Protein AF-A0A1Y5MIW1-F1 (afdb_monomer_lite)

pLDDT: mean 71.13, std 14.62, range [31.98, 89.25]

Organism: NCBI:txid199

Radius of gyration: 30.63 Å; chains: 1; bounding box: 97×38×76 Å

Structure (mmCIF, N/CA/C/O backbone):
data_AF-A0A1Y5MIW1-F1
#
_entry.id   AF-A0A1Y5MIW1-F1
#
loop_
_atom_site.group_PDB
_atom_site.id
_atom_site.type_symbol
_atom_site.label_atom_id
_atom_site.label_alt_id
_atom_site.label_comp_id
_atom_site.label_asym_id
_atom_site.label_entity_id
_atom_site.label_seq_id
_atom_site.pdbx_PDB_ins_code
_atom_site.Cartn_x
_atom_site.Cartn_y
_atom_site.Cartn_z
_atom_site.occupancy
_atom_site.B_iso_or_equiv
_atom_site.auth_seq_id
_atom_site.auth_comp_id
_atom_site.auth_asym_id
_atom_site.auth_atom_id
_atom_site.pdbx_PDB_model_num
ATOM 1 N N . MET A 1 1 ? 71.495 -26.326 -37.740 1.00 41.03 1 MET A N 1
ATOM 2 C CA . MET A 1 1 ? 70.531 -25.219 -37.939 1.00 41.03 1 MET A CA 1
ATOM 3 C C . MET A 1 1 ? 69.088 -25.735 -37.805 1.00 41.03 1 MET A C 1
ATOM 5 O O . MET A 1 1 ? 68.330 -25.656 -38.753 1.00 41.03 1 MET A O 1
ATOM 9 N N . VAL A 1 2 ? 68.708 -26.332 -36.660 1.00 39.34 2 VAL A N 1
ATOM 10 C CA . VAL A 1 2 ? 67.373 -26.976 -36.484 1.00 39.34 2 VAL A CA 1
ATOM 11 C C . VAL A 1 2 ? 66.724 -26.667 -35.116 1.00 39.34 2 VAL A C 1
ATOM 13 O O . VAL A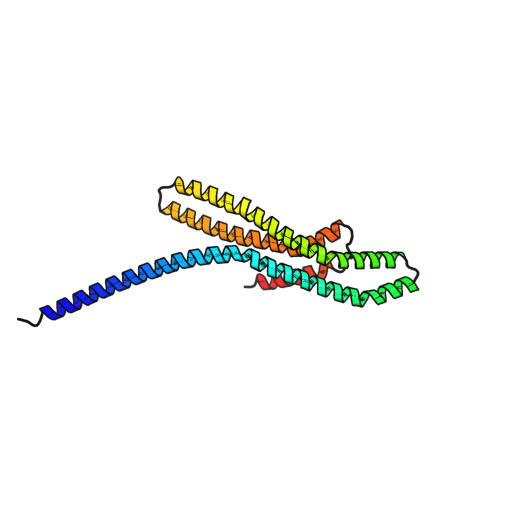 1 2 ? 65.573 -27.004 -34.881 1.00 39.34 2 VAL A O 1
ATOM 16 N N . PHE A 1 3 ? 67.390 -25.935 -34.215 1.00 31.98 3 PHE A N 1
ATOM 17 C CA . PHE A 1 3 ? 66.880 -25.709 -32.849 1.00 31.98 3 PHE A CA 1
ATOM 18 C C . PHE A 1 3 ? 66.096 -24.398 -32.624 1.00 31.98 3 PHE A C 1
ATOM 20 O O . PHE A 1 3 ? 65.600 -24.176 -31.523 1.00 31.98 3 PHE A O 1
ATOM 27 N N . CYS A 1 4 ? 65.937 -23.535 -33.638 1.00 41.56 4 CYS A N 1
ATOM 28 C CA . CYS A 1 4 ? 65.293 -22.219 -33.462 1.00 41.56 4 CYS A CA 1
ATOM 29 C C . CYS A 1 4 ? 63.802 -22.174 -33.869 1.00 41.56 4 CYS A C 1
ATOM 31 O O . CYS A 1 4 ? 63.059 -21.320 -33.392 1.00 41.56 4 CYS A O 1
ATOM 33 N N . PHE A 1 5 ? 63.326 -23.110 -34.701 1.00 38.50 5 PHE A N 1
ATOM 34 C CA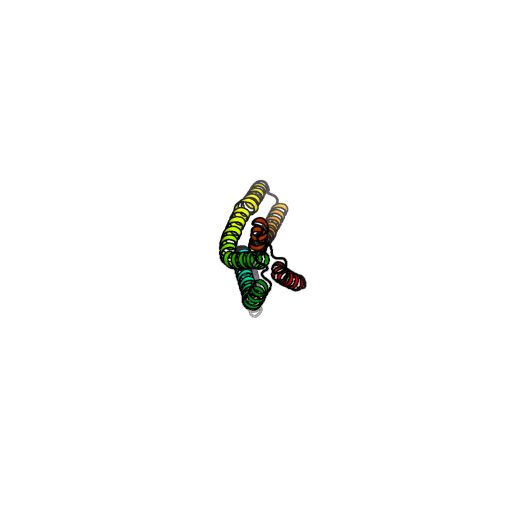 . PHE A 1 5 ? 61.959 -23.063 -35.252 1.00 38.50 5 PHE A CA 1
ATOM 35 C C . PHE A 1 5 ? 60.879 -23.564 -34.271 1.00 38.50 5 PHE A C 1
ATOM 37 O O . PHE A 1 5 ? 59.781 -23.014 -34.218 1.00 38.50 5 PHE A O 1
ATOM 44 N N . GLY A 1 6 ? 61.201 -24.550 -33.425 1.00 42.06 6 GLY A N 1
ATOM 45 C CA . GLY A 1 6 ? 60.248 -25.117 -32.456 1.00 42.06 6 GLY A CA 1
ATOM 46 C C . GLY A 1 6 ? 59.878 -24.173 -31.305 1.00 42.06 6 GLY A C 1
ATOM 47 O O . GLY A 1 6 ? 58.781 -24.258 -30.757 1.00 42.06 6 GLY A O 1
ATOM 48 N N . LYS A 1 7 ? 60.758 -23.224 -30.957 1.00 45.09 7 LYS A N 1
ATOM 49 C CA . LYS A 1 7 ? 60.500 -22.249 -29.884 1.00 45.09 7 LYS A CA 1
ATOM 50 C C . LYS A 1 7 ? 59.542 -21.139 -30.338 1.00 45.09 7 LYS A C 1
ATOM 52 O O . LYS A 1 7 ? 58.758 -20.653 -29.535 1.00 45.09 7 LYS A O 1
ATOM 57 N N . LEU A 1 8 ? 59.557 -20.795 -31.628 1.00 46.09 8 LEU A N 1
ATOM 58 C CA . LEU A 1 8 ? 58.685 -19.782 -32.235 1.00 46.09 8 LEU A CA 1
ATOM 59 C C . LEU A 1 8 ? 57.243 -20.275 -32.431 1.00 46.09 8 LEU A C 1
ATOM 61 O O . LEU A 1 8 ? 56.312 -19.511 -32.188 1.00 46.09 8 LEU A O 1
ATOM 65 N N . ALA A 1 9 ? 57.049 -21.551 -32.783 1.00 52.12 9 ALA A N 1
ATOM 66 C CA . ALA A 1 9 ? 55.716 -22.159 -32.851 1.00 52.12 9 ALA A CA 1
ATOM 67 C C . ALA A 1 9 ? 55.027 -22.154 -31.473 1.00 52.12 9 ALA A C 1
ATOM 69 O O . ALA A 1 9 ? 53.912 -21.660 -31.335 1.00 52.12 9 ALA A O 1
ATOM 70 N N . LYS A 1 10 ? 55.760 -22.555 -30.424 1.00 45.69 10 LYS A N 1
ATOM 71 C CA . LYS A 1 10 ? 55.244 -22.595 -29.048 1.00 45.69 10 LYS A CA 1
ATOM 72 C C . LYS A 1 10 ? 54.863 -21.211 -28.498 1.00 45.69 10 LYS A C 1
ATOM 74 O O . LYS A 1 10 ? 53.915 -21.097 -27.729 1.00 45.69 10 LYS A O 1
ATOM 79 N N . VAL A 1 11 ? 55.584 -20.155 -28.889 1.00 52.19 11 VAL A N 1
ATOM 80 C CA . VAL A 1 11 ? 55.268 -18.765 -28.495 1.00 52.19 11 VAL A CA 1
ATOM 81 C C . VAL A 1 11 ? 54.034 -18.238 -29.235 1.00 52.19 11 VAL A C 1
ATOM 83 O O . VAL A 1 11 ? 53.240 -17.502 -28.650 1.00 52.19 11 VAL A O 1
ATOM 86 N N . LYS A 1 12 ? 53.833 -18.640 -30.495 1.00 46.59 12 LYS A N 1
ATOM 87 C CA . LYS A 1 12 ? 52.662 -18.248 -31.287 1.00 46.59 12 LYS A CA 1
ATOM 88 C C . LYS A 1 12 ? 51.372 -18.878 -30.743 1.00 46.59 12 LYS A C 1
ATOM 90 O O . LYS A 1 12 ? 50.369 -18.178 -30.640 1.00 46.59 12 LYS A O 1
ATOM 95 N N . ASP A 1 13 ? 51.423 -20.139 -30.313 1.00 48.03 13 ASP A N 1
ATOM 96 C CA . ASP A 1 13 ? 50.276 -20.834 -29.708 1.00 48.03 13 ASP A CA 1
ATOM 97 C C . ASP A 1 13 ? 49.900 -20.268 -28.328 1.00 48.03 13 ASP A C 1
ATOM 99 O O . ASP A 1 13 ? 48.718 -20.121 -28.016 1.00 48.03 13 ASP A O 1
ATOM 103 N N . LEU A 1 14 ? 50.889 -19.842 -27.532 1.00 53.62 14 LEU A N 1
ATOM 104 C CA . LEU A 1 14 ? 50.664 -19.127 -26.267 1.00 53.62 14 LEU A CA 1
ATOM 105 C C . LEU A 1 14 ? 49.942 -17.785 -26.481 1.00 53.62 14 LEU A C 1
ATOM 107 O O . LEU A 1 14 ? 48.992 -17.476 -25.764 1.00 53.62 14 LEU A O 1
ATOM 111 N N . PHE A 1 15 ? 50.326 -17.024 -27.512 1.00 51.97 15 PHE A N 1
ATOM 112 C CA . PHE A 1 15 ? 49.670 -15.755 -27.854 1.00 51.97 15 PHE A CA 1
ATOM 113 C C . PHE A 1 15 ? 48.244 -15.936 -28.404 1.00 51.97 15 PHE A C 1
ATOM 115 O O . PHE A 1 15 ? 47.370 -15.104 -28.153 1.00 51.97 15 PHE A O 1
ATOM 122 N N . VAL A 1 16 ? 47.982 -17.020 -29.144 1.00 52.41 16 VAL A N 1
ATOM 123 C CA . VAL A 1 16 ? 46.638 -17.362 -29.647 1.00 52.41 16 VAL A CA 1
ATOM 124 C C . VAL A 1 16 ? 45.720 -17.834 -28.510 1.00 52.41 16 VAL A C 1
ATOM 126 O O . VAL A 1 16 ? 44.539 -17.471 -28.489 1.00 52.41 16 VAL A O 1
ATOM 129 N N . SER A 1 17 ? 46.262 -18.553 -27.521 1.00 41.16 17 SER A N 1
ATOM 130 C CA . SER A 1 17 ? 45.526 -18.981 -26.326 1.00 41.16 17 SER A CA 1
ATOM 131 C C . SER A 1 17 ? 45.150 -17.797 -25.425 1.00 41.16 17 SER A C 1
ATOM 133 O O . SER A 1 17 ? 43.996 -17.689 -25.010 1.00 41.16 17 SER A O 1
ATOM 135 N N . GLU A 1 18 ? 46.061 -16.841 -25.200 1.00 44.91 18 GLU A N 1
ATOM 136 C CA . GLU A 1 18 ? 45.782 -15.651 -24.374 1.00 44.91 18 GLU A CA 1
ATOM 137 C C . GLU A 1 18 ? 44.725 -14.724 -25.014 1.00 44.91 18 GLU A C 1
ATOM 139 O O . GLU A 1 18 ? 43.860 -14.166 -24.330 1.00 44.91 18 GLU A O 1
ATOM 144 N N . LYS A 1 19 ? 44.739 -14.582 -26.349 1.00 42.00 19 LYS A N 1
ATOM 145 C CA . LYS A 1 19 ? 43.764 -13.753 -27.081 1.00 42.00 19 LYS A CA 1
ATOM 146 C C . LYS A 1 19 ? 42.358 -14.370 -27.080 1.00 42.00 19 LYS A C 1
ATOM 148 O O . LYS A 1 19 ? 41.368 -13.640 -27.001 1.00 42.00 19 LYS A O 1
ATOM 153 N N . THR A 1 20 ? 42.271 -15.699 -27.111 1.00 45.91 20 THR A N 1
ATOM 154 C CA . THR A 1 20 ? 41.004 -16.447 -27.039 1.00 45.91 20 THR A CA 1
ATOM 155 C C . THR A 1 20 ? 40.405 -16.409 -25.628 1.00 45.91 20 THR A C 1
ATOM 157 O O . THR A 1 20 ? 39.203 -16.183 -25.482 1.00 45.91 20 THR A O 1
ATOM 160 N N . GLU A 1 21 ? 41.228 -16.502 -24.577 1.00 42.44 21 GLU A N 1
ATOM 161 C CA . GLU A 1 21 ? 40.769 -16.366 -23.185 1.00 42.44 21 GLU A CA 1
ATOM 162 C C . GLU A 1 21 ? 40.297 -14.946 -22.834 1.00 42.44 21 GLU A C 1
ATOM 164 O O . GLU A 1 21 ? 39.298 -14.795 -22.126 1.00 42.44 21 GLU A O 1
ATOM 169 N N . ARG A 1 22 ? 40.944 -13.888 -23.351 1.00 45.66 22 ARG A N 1
ATOM 170 C CA . ARG A 1 22 ? 40.455 -12.504 -23.163 1.00 45.66 22 ARG A CA 1
ATOM 171 C C . ARG A 1 22 ? 39.129 -12.247 -23.884 1.00 45.66 22 ARG A C 1
ATOM 173 O O . ARG A 1 22 ? 38.279 -11.548 -23.337 1.00 45.66 22 ARG A O 1
ATOM 180 N N . SER A 1 23 ? 38.928 -12.834 -25.066 1.00 40.31 23 SER A N 1
ATOM 181 C CA . SER A 1 23 ? 37.661 -12.745 -25.811 1.00 40.31 23 SER A CA 1
ATOM 182 C C . SER A 1 23 ? 36.525 -13.486 -25.090 1.00 40.31 23 SER A C 1
ATOM 184 O O . SER A 1 23 ? 35.445 -12.932 -24.888 1.00 40.31 23 SER A O 1
ATOM 186 N N . SER A 1 24 ? 36.797 -14.694 -24.582 1.00 39.53 24 SER A N 1
ATOM 187 C CA . SER A 1 24 ? 35.838 -15.484 -23.796 1.00 39.53 24 SER A CA 1
ATOM 188 C C . SER A 1 24 ? 35.458 -14.806 -22.468 1.00 39.53 24 SER A C 1
ATOM 190 O O . SER A 1 24 ? 34.284 -14.774 -22.095 1.00 39.53 24 SER A O 1
ATOM 192 N N . ARG A 1 25 ? 36.413 -14.153 -21.785 1.00 48.06 25 ARG A N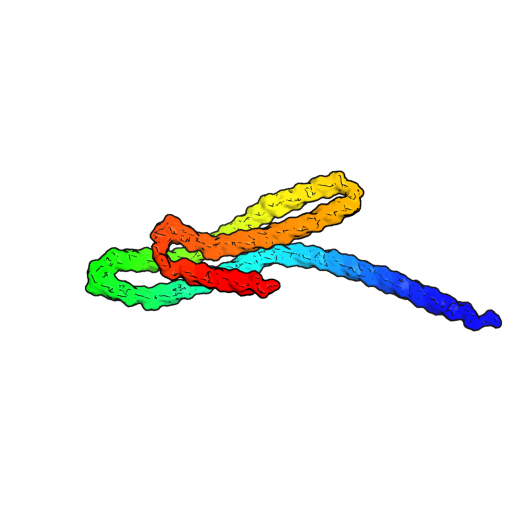 1
ATOM 193 C CA . ARG A 1 25 ? 36.150 -13.339 -20.580 1.00 48.06 25 ARG A CA 1
ATOM 194 C C . ARG A 1 25 ? 35.333 -12.075 -20.867 1.00 48.06 25 ARG A C 1
ATOM 196 O O . ARG A 1 25 ? 34.491 -11.714 -20.050 1.00 48.06 25 ARG A O 1
ATOM 203 N N . GLY A 1 26 ? 35.534 -11.434 -22.019 1.00 47.19 26 GLY A N 1
ATOM 204 C CA . GLY A 1 26 ? 34.740 -10.278 -22.457 1.00 47.19 26 GLY A CA 1
ATOM 205 C C . GLY A 1 26 ? 33.283 -10.638 -22.770 1.00 47.19 26 GLY A C 1
ATOM 206 O O . GLY A 1 26 ? 32.369 -9.926 -22.361 1.00 47.19 26 GLY A O 1
ATOM 207 N N . ILE A 1 27 ? 33.057 -11.789 -23.410 1.00 50.88 27 ILE A N 1
ATOM 208 C CA . ILE A 1 27 ? 31.716 -12.330 -23.684 1.00 50.88 27 ILE A CA 1
ATOM 209 C C . ILE A 1 27 ? 31.042 -12.802 -22.386 1.00 50.88 27 ILE A C 1
ATOM 211 O O . ILE A 1 27 ? 29.865 -12.529 -22.177 1.00 50.88 27 ILE A O 1
ATOM 215 N N . SER A 1 28 ? 31.791 -13.420 -21.468 1.00 51.22 28 SER A N 1
ATOM 216 C CA . SER A 1 28 ? 31.288 -13.812 -20.140 1.00 51.22 28 SER A CA 1
ATOM 217 C C . SER A 1 28 ? 30.896 -12.599 -19.289 1.00 51.22 28 SER A C 1
ATOM 219 O O . SER A 1 28 ? 29.889 -12.639 -18.586 1.00 51.22 28 SER A O 1
ATOM 221 N N . GLY A 1 29 ? 31.646 -11.495 -19.388 1.00 55.66 29 GLY A N 1
ATOM 222 C CA . GLY A 1 29 ? 31.303 -10.223 -18.753 1.00 55.66 29 GLY A CA 1
ATOM 223 C C . GLY A 1 29 ? 30.036 -9.605 -19.341 1.00 55.66 29 GLY A C 1
ATOM 224 O O . GLY A 1 29 ? 29.156 -9.212 -18.586 1.00 55.66 29 GLY A O 1
ATOM 225 N N . LEU A 1 30 ? 29.891 -9.582 -20.670 1.00 53.56 30 LEU A N 1
ATOM 226 C CA . LEU A 1 30 ? 28.683 -9.082 -21.340 1.00 53.56 30 LEU A CA 1
ATOM 227 C C . LEU A 1 30 ? 27.446 -9.940 -21.044 1.00 53.56 30 LEU A C 1
ATOM 229 O O . LEU A 1 30 ? 26.390 -9.389 -20.753 1.00 53.56 30 LEU A O 1
ATOM 233 N N . ILE A 1 31 ? 27.575 -11.269 -21.031 1.00 57.34 31 ILE A N 1
ATOM 234 C CA . ILE A 1 31 ? 26.499 -12.177 -20.605 1.00 57.34 31 ILE A CA 1
ATOM 235 C C . ILE A 1 31 ? 26.157 -11.932 -19.129 1.00 57.34 31 ILE A C 1
ATOM 237 O O . ILE A 1 31 ? 24.979 -11.911 -18.777 1.00 57.34 31 ILE A O 1
ATOM 241 N N . GLY A 1 32 ? 27.152 -11.671 -18.275 1.00 55.41 32 GLY A N 1
ATOM 242 C CA . GLY A 1 32 ? 26.969 -11.260 -16.880 1.00 55.41 32 GLY A CA 1
ATOM 243 C C . GLY A 1 32 ? 26.214 -9.934 -16.729 1.00 55.41 32 GLY A C 1
ATOM 244 O O . GLY A 1 32 ? 25.289 -9.843 -15.931 1.00 55.41 32 GLY A O 1
ATOM 245 N N . TYR A 1 33 ? 26.537 -8.921 -17.535 1.00 58.66 33 TYR A N 1
ATOM 246 C CA . TYR A 1 33 ? 25.829 -7.634 -17.540 1.00 58.66 33 TYR A CA 1
ATOM 247 C C . TYR A 1 33 ? 24.392 -7.758 -18.062 1.00 58.66 33 TYR A C 1
ATOM 249 O O . TYR A 1 33 ? 23.473 -7.182 -17.480 1.00 58.66 33 TYR A O 1
ATOM 257 N N . VAL A 1 34 ? 24.171 -8.540 -19.122 1.00 59.84 34 VAL A N 1
ATOM 258 C CA . VAL A 1 34 ? 22.831 -8.776 -19.681 1.00 59.84 34 VAL A CA 1
ATOM 259 C C . VAL A 1 34 ? 21.972 -9.575 -18.697 1.00 59.84 34 VAL A C 1
ATOM 261 O O . VAL A 1 34 ? 20.838 -9.187 -18.419 1.00 59.84 34 VAL A O 1
ATOM 264 N N . SER A 1 35 ? 22.519 -10.630 -18.092 1.00 58.16 35 SER A N 1
ATOM 265 C CA . SER A 1 35 ? 21.816 -11.408 -17.061 1.00 58.16 35 SER A CA 1
ATOM 266 C C . SER A 1 35 ? 21.543 -10.592 -15.792 1.00 58.16 35 SER A C 1
ATOM 268 O O . SER A 1 35 ? 20.440 -10.671 -15.252 1.00 58.16 35 SER A O 1
ATOM 270 N N . ALA A 1 36 ? 22.472 -9.730 -15.366 1.00 59.25 36 ALA A N 1
ATOM 271 C CA . ALA A 1 36 ? 22.248 -8.794 -14.265 1.00 59.25 36 ALA A CA 1
ATOM 272 C C . ALA A 1 36 ? 21.138 -7.776 -14.579 1.00 59.25 36 ALA A C 1
ATOM 274 O O . ALA A 1 36 ? 20.302 -7.507 -13.721 1.00 59.25 36 ALA A O 1
ATOM 275 N N . SER A 1 37 ? 21.073 -7.254 -15.810 1.00 59.12 37 SER A N 1
ATOM 276 C CA . SER A 1 37 ? 20.019 -6.313 -16.220 1.00 59.12 37 SER A CA 1
ATOM 277 C C . SER A 1 37 ? 18.621 -6.947 -16.220 1.00 59.12 37 SER A C 1
ATOM 279 O O . SER A 1 37 ? 17.641 -6.302 -15.844 1.00 59.12 37 SER A O 1
ATOM 281 N N . TYR A 1 38 ? 18.533 -8.232 -16.573 1.00 61.81 38 TYR A N 1
ATOM 282 C CA . TYR A 1 38 ? 17.283 -8.986 -16.566 1.00 61.81 38 TYR A CA 1
ATOM 283 C C . TYR A 1 38 ? 16.828 -9.318 -15.138 1.00 61.81 38 TYR A C 1
ATOM 285 O O . TYR A 1 38 ? 15.670 -9.096 -14.789 1.00 61.81 38 TYR A O 1
ATOM 293 N N . LEU A 1 39 ? 17.755 -9.762 -14.281 1.00 60.84 39 LEU A N 1
ATOM 294 C CA . LEU A 1 39 ? 17.478 -9.994 -12.860 1.00 60.84 39 LEU A CA 1
ATOM 295 C C . LEU A 1 39 ? 17.059 -8.713 -12.139 1.00 60.84 39 LEU A C 1
ATOM 297 O O . LEU A 1 39 ? 16.145 -8.742 -11.323 1.00 60.84 39 LEU A O 1
ATOM 301 N N . TYR A 1 40 ? 17.678 -7.585 -12.472 1.00 66.00 40 TYR A N 1
ATOM 302 C CA . TYR A 1 40 ? 17.321 -6.286 -11.920 1.00 66.00 40 TYR A CA 1
ATOM 303 C C . TYR A 1 40 ? 15.861 -5.902 -12.221 1.00 66.00 40 TYR A C 1
ATOM 305 O O . TYR A 1 40 ? 15.134 -5.520 -11.303 1.00 66.00 40 TYR A O 1
ATOM 313 N N . LYS A 1 41 ? 15.396 -6.067 -13.469 1.00 66.12 41 LYS A N 1
ATOM 314 C CA . LYS A 1 41 ? 13.993 -5.790 -13.830 1.00 66.12 41 LYS A CA 1
ATOM 315 C C . LYS A 1 41 ? 13.022 -6.693 -13.069 1.00 66.12 41 LYS A C 1
ATOM 317 O O . LYS A 1 41 ? 12.029 -6.213 -12.534 1.00 66.12 41 LYS A O 1
ATOM 322 N N . ILE A 1 42 ? 13.358 -7.978 -12.962 1.00 66.31 42 ILE A N 1
ATOM 323 C CA . ILE A 1 42 ? 12.569 -8.960 -12.214 1.00 66.31 42 ILE A CA 1
ATOM 324 C C . ILE A 1 42 ? 12.455 -8.562 -10.740 1.00 66.31 42 ILE A C 1
ATOM 326 O O . ILE A 1 42 ? 11.359 -8.532 -10.189 1.00 66.31 42 ILE A O 1
ATOM 330 N N . VAL A 1 43 ? 13.572 -8.225 -10.093 1.00 67.75 43 VAL A N 1
ATOM 331 C CA . VAL A 1 43 ? 13.579 -7.854 -8.671 1.00 67.75 43 VAL A CA 1
ATOM 332 C C . VAL A 1 43 ? 12.754 -6.589 -8.419 1.00 67.75 43 VAL A C 1
ATOM 334 O O . VAL A 1 43 ? 12.018 -6.539 -7.433 1.00 67.75 43 VAL A O 1
ATOM 337 N N . LEU A 1 44 ? 12.821 -5.592 -9.308 1.00 65.38 44 LEU A N 1
ATOM 338 C CA . LEU A 1 44 ? 12.003 -4.384 -9.184 1.00 65.38 44 LEU A CA 1
ATOM 339 C C . LEU A 1 44 ? 10.504 -4.664 -9.309 1.00 65.38 44 LEU A C 1
ATOM 341 O O . LEU A 1 44 ? 9.727 -4.084 -8.554 1.00 65.38 44 LEU A O 1
ATOM 345 N N . ASP A 1 45 ? 10.096 -5.549 -10.218 1.00 71.25 45 ASP A N 1
ATOM 346 C CA . ASP A 1 45 ? 8.682 -5.889 -10.407 1.00 71.25 45 ASP A CA 1
ATOM 347 C C . ASP A 1 45 ? 8.093 -6.644 -9.200 1.00 71.25 45 ASP A C 1
ATOM 349 O O . ASP A 1 45 ? 6.919 -6.470 -8.873 1.00 71.25 45 ASP A O 1
ATOM 353 N N . TYR A 1 46 ? 8.899 -7.438 -8.485 1.00 75.94 46 TYR A N 1
ATOM 354 C CA . TYR A 1 46 ? 8.451 -8.166 -7.287 1.00 75.94 46 TYR A CA 1
ATOM 355 C C . TYR A 1 46 ? 8.534 -7.357 -5.979 1.00 75.94 46 TYR A C 1
ATOM 357 O O . TYR A 1 46 ? 7.994 -7.785 -4.949 1.00 75.94 46 TYR A O 1
ATOM 365 N N . MET A 1 47 ? 9.169 -6.180 -5.990 1.00 74.19 47 MET A N 1
ATOM 366 C CA . MET A 1 47 ? 9.294 -5.321 -4.805 1.00 74.19 47 MET A CA 1
ATOM 367 C C . MET A 1 47 ? 7.923 -4.929 -4.213 1.00 74.19 47 MET A C 1
ATOM 369 O O . MET A 1 47 ? 7.717 -5.139 -3.014 1.00 74.19 47 MET A O 1
ATOM 373 N N . PRO A 1 48 ? 6.938 -4.444 -4.995 1.00 76.94 48 PRO A N 1
ATOM 374 C CA . PRO A 1 48 ? 5.662 -3.974 -4.449 1.00 76.94 48 PRO A CA 1
ATOM 375 C C . PRO A 1 48 ? 4.808 -5.118 -3.897 1.00 76.94 48 PRO A C 1
ATOM 377 O O . PRO A 1 48 ? 4.101 -4.946 -2.906 1.00 76.94 48 PRO A O 1
ATOM 380 N N . PHE A 1 49 ? 4.928 -6.313 -4.483 1.00 77.56 49 PHE A N 1
ATOM 381 C CA . PHE A 1 49 ? 4.267 -7.517 -3.984 1.00 77.56 49 PHE A CA 1
ATOM 382 C C . PHE A 1 49 ? 4.801 -7.927 -2.606 1.00 77.56 49 PHE A C 1
ATOM 384 O O . PHE A 1 49 ? 4.026 -8.186 -1.684 1.00 77.56 49 PHE A O 1
ATOM 391 N N . THR A 1 50 ? 6.126 -7.904 -2.437 1.00 81.69 50 THR A N 1
ATOM 392 C CA . THR A 1 50 ? 6.772 -8.182 -1.146 1.00 81.69 50 THR A CA 1
ATOM 393 C C . THR A 1 50 ? 6.319 -7.180 -0.083 1.00 81.69 50 THR A C 1
ATOM 395 O O . THR A 1 50 ? 5.935 -7.571 1.020 1.00 81.69 50 THR A O 1
ATOM 398 N N . VAL A 1 51 ? 6.282 -5.890 -0.429 1.00 84.50 51 VAL A N 1
ATOM 399 C CA . VAL A 1 51 ? 5.800 -4.827 0.466 1.00 84.50 51 VAL A CA 1
ATOM 400 C C . VAL A 1 51 ? 4.327 -5.024 0.832 1.00 84.50 51 VAL A C 1
ATOM 402 O O . VAL A 1 51 ? 3.966 -4.829 1.990 1.00 84.50 51 VAL A O 1
ATOM 405 N N . GLY A 1 52 ? 3.486 -5.481 -0.098 1.00 82.75 52 GLY A N 1
ATOM 406 C CA . GLY A 1 52 ? 2.082 -5.794 0.178 1.00 82.75 52 GLY A CA 1
ATOM 407 C C . GLY A 1 52 ? 1.886 -6.926 1.183 1.00 82.75 52 GLY A C 1
ATOM 408 O O . GLY A 1 52 ? 1.066 -6.793 2.093 1.00 82.75 52 GLY A O 1
ATOM 409 N N . ILE A 1 53 ? 2.673 -8.001 1.082 1.00 86.00 53 ILE A N 1
ATOM 410 C CA . ILE A 1 53 ? 2.637 -9.108 2.051 1.00 86.00 53 ILE A CA 1
ATOM 411 C C . ILE A 1 53 ? 3.041 -8.613 3.443 1.00 86.00 53 ILE A C 1
ATOM 413 O O . ILE A 1 53 ? 2.340 -8.875 4.422 1.00 86.00 53 ILE A O 1
ATOM 417 N N . VAL A 1 54 ? 4.148 -7.869 3.536 1.00 87.31 54 VAL A N 1
ATOM 418 C CA . VAL A 1 54 ? 4.649 -7.346 4.816 1.00 87.31 54 VAL A CA 1
ATOM 419 C C . VAL A 1 54 ? 3.653 -6.357 5.432 1.00 87.31 54 VAL A C 1
ATOM 421 O O . VAL A 1 54 ? 3.343 -6.459 6.619 1.00 87.31 54 VAL A O 1
ATOM 424 N N . ALA A 1 55 ? 3.096 -5.441 4.636 1.00 82.62 55 ALA A N 1
ATOM 425 C CA . ALA A 1 55 ? 2.093 -4.482 5.093 1.00 82.62 55 ALA A CA 1
ATOM 426 C C . ALA A 1 55 ? 0.811 -5.177 5.579 1.00 82.62 55 ALA A C 1
ATOM 428 O O . ALA A 1 55 ? 0.280 -4.823 6.632 1.00 82.62 55 ALA A O 1
ATOM 429 N N . GLY A 1 56 ? 0.336 -6.194 4.853 1.00 82.56 56 GLY A N 1
ATOM 430 C CA . GLY A 1 56 ? -0.825 -6.991 5.248 1.00 82.56 56 GLY A CA 1
ATOM 431 C C . GLY A 1 56 ? -0.600 -7.744 6.562 1.00 82.56 56 GLY A C 1
ATOM 432 O O . GLY A 1 56 ? -1.453 -7.705 7.451 1.00 82.56 56 GLY A O 1
ATOM 433 N N . ALA A 1 57 ? 0.573 -8.363 6.731 1.00 84.38 57 ALA A N 1
ATOM 434 C CA . ALA A 1 57 ? 0.944 -9.040 7.973 1.00 84.38 57 ALA A CA 1
ATOM 435 C C . ALA A 1 57 ? 0.994 -8.066 9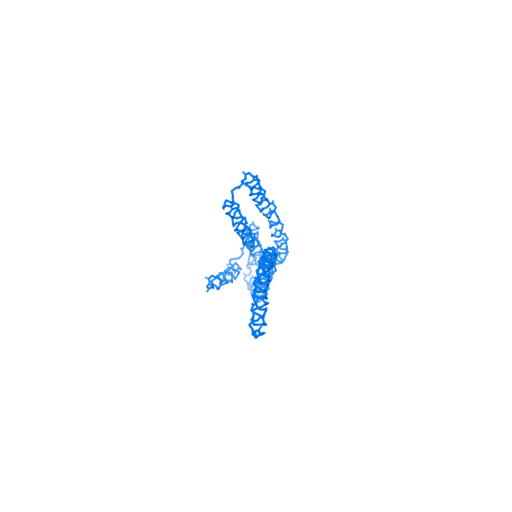.163 1.00 84.38 57 ALA A C 1
ATOM 437 O O . ALA A 1 57 ? 0.445 -8.357 10.227 1.00 84.38 57 ALA A O 1
ATOM 438 N N . LEU A 1 58 ? 1.587 -6.882 8.981 1.00 84.56 58 LEU A N 1
ATOM 439 C CA . LEU A 1 58 ? 1.631 -5.841 10.013 1.00 84.56 58 LEU A CA 1
ATOM 440 C C . LEU A 1 58 ? 0.237 -5.319 10.379 1.00 84.56 58 LEU A C 1
ATOM 442 O O . LEU A 1 58 ? -0.059 -5.163 11.565 1.00 84.56 58 LEU A O 1
ATOM 446 N N . ALA A 1 59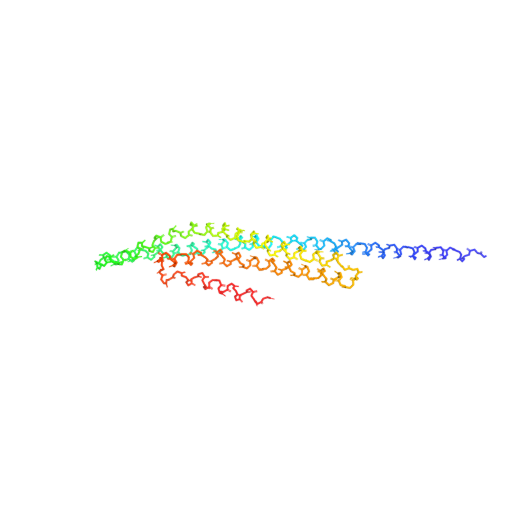 ? -0.635 -5.093 9.393 1.00 83.69 59 ALA A N 1
ATOM 447 C CA . ALA A 1 59 ? -2.018 -4.682 9.632 1.00 83.69 59 ALA A CA 1
ATOM 448 C C . ALA A 1 59 ? -2.779 -5.728 10.465 1.00 83.69 59 ALA A C 1
ATOM 450 O O . ALA A 1 59 ? -3.488 -5.378 11.411 1.00 83.69 59 ALA A O 1
ATOM 451 N N . PHE A 1 60 ? -2.581 -7.014 10.163 1.00 82.81 60 PHE A N 1
ATOM 452 C CA . PHE A 1 60 ? -3.195 -8.111 10.905 1.00 82.81 60 PHE A CA 1
ATOM 453 C C . PHE A 1 60 ? -2.673 -8.214 12.345 1.00 82.81 60 PHE A C 1
ATOM 455 O O . PHE A 1 60 ? -3.465 -8.312 13.281 1.00 82.81 60 PHE A O 1
ATOM 462 N N . ILE A 1 61 ? -1.355 -8.126 12.552 1.00 85.50 61 ILE A N 1
ATOM 463 C CA . ILE A 1 61 ? -0.760 -8.125 13.899 1.00 85.50 61 ILE A CA 1
ATOM 464 C C . ILE A 1 61 ? -1.287 -6.939 14.716 1.00 85.50 61 ILE A C 1
ATOM 466 O O . ILE A 1 61 ? -1.676 -7.109 15.873 1.00 85.50 61 ILE A O 1
ATOM 470 N N . SER A 1 62 ? -1.356 -5.749 14.112 1.00 83.25 62 SER A N 1
ATOM 471 C CA . SER A 1 62 ? -1.902 -4.555 14.764 1.00 83.25 62 SER A CA 1
ATOM 472 C C . SER A 1 62 ? -3.348 -4.773 15.213 1.00 83.25 62 SER A C 1
ATOM 474 O O . SER A 1 62 ? -3.700 -4.410 16.334 1.00 83.25 62 SER A O 1
ATOM 476 N N . TYR A 1 63 ? -4.168 -5.414 14.378 1.00 84.94 63 TYR A N 1
ATOM 477 C CA . TYR A 1 63 ? -5.541 -5.768 14.731 1.00 84.94 63 TYR A CA 1
ATOM 478 C C . TYR A 1 63 ? -5.609 -6.733 15.927 1.00 84.94 63 TYR A C 1
ATOM 480 O O . TYR A 1 63 ? -6.363 -6.489 16.869 1.00 84.94 63 TYR A O 1
ATOM 488 N N . VAL A 1 64 ? -4.799 -7.797 15.936 1.00 85.00 64 VAL A N 1
ATOM 489 C CA . VAL A 1 64 ? -4.786 -8.788 17.029 1.00 85.00 64 VAL A CA 1
ATOM 490 C C . VAL A 1 64 ? -4.420 -8.139 18.368 1.00 85.00 64 VAL A C 1
ATOM 492 O O . VAL A 1 64 ? -5.049 -8.421 19.389 1.00 85.00 64 VAL A O 1
ATOM 495 N N . ILE A 1 65 ? -3.442 -7.227 18.374 1.00 85.75 65 ILE A N 1
ATOM 496 C CA . ILE A 1 65 ? -3.033 -6.493 19.581 1.00 85.75 65 ILE A CA 1
ATOM 497 C C . ILE A 1 65 ? -4.178 -5.620 20.114 1.00 85.75 65 ILE A C 1
ATOM 499 O O . ILE A 1 65 ? -4.418 -5.577 21.323 1.00 85.75 65 ILE A O 1
ATOM 503 N N . GLU A 1 66 ? -4.882 -4.907 19.237 1.00 81.50 66 GLU A N 1
ATOM 504 C CA . GLU A 1 66 ? -6.023 -4.073 19.627 1.00 81.50 66 GLU A CA 1
ATOM 505 C C . GLU A 1 66 ? -7.190 -4.908 20.160 1.00 81.50 66 GLU A C 1
ATOM 507 O O . GLU A 1 66 ? -7.786 -4.548 21.177 1.00 81.50 66 GLU A O 1
ATOM 512 N N . LEU A 1 67 ? -7.476 -6.045 19.520 1.00 84.62 67 LEU A N 1
ATOM 513 C CA . LEU A 1 67 ? -8.515 -6.975 19.951 1.00 84.62 67 LEU A CA 1
ATOM 514 C C . LEU A 1 67 ? -8.224 -7.522 21.354 1.00 84.62 67 LEU A C 1
ATOM 516 O O . LEU A 1 67 ? -9.113 -7.529 22.205 1.00 84.62 67 LEU A O 1
ATOM 520 N N . ALA A 1 68 ? -6.977 -7.918 21.624 1.00 83.81 68 ALA A N 1
ATOM 521 C CA . ALA A 1 68 ? -6.565 -8.419 22.934 1.00 83.81 68 ALA A CA 1
ATOM 522 C C . ALA A 1 68 ? -6.744 -7.366 24.042 1.00 83.81 68 ALA A C 1
ATOM 524 O O . ALA A 1 68 ? -7.287 -7.665 25.108 1.00 83.81 68 ALA A O 1
ATOM 525 N N . LYS A 1 69 ? -6.346 -6.112 23.782 1.00 82.19 69 LYS A N 1
ATOM 526 C CA . LYS A 1 69 ? -6.540 -4.998 24.727 1.00 82.19 69 LYS A CA 1
ATOM 527 C C . LYS A 1 69 ? -8.021 -4.735 24.989 1.00 82.19 69 LYS A C 1
ATOM 529 O O . LYS A 1 69 ? -8.418 -4.571 26.142 1.00 82.19 69 LYS A O 1
ATOM 534 N N . PHE A 1 70 ? -8.835 -4.716 23.935 1.00 82.94 70 PHE A N 1
ATOM 535 C CA . PHE A 1 70 ? -10.267 -4.474 24.063 1.00 82.94 70 PHE A CA 1
ATOM 536 C C . PHE A 1 70 ? -10.965 -5.582 24.847 1.00 82.94 70 PHE A C 1
ATOM 538 O O . PHE A 1 70 ? -11.724 -5.278 25.761 1.00 82.94 70 PHE A O 1
ATOM 545 N N . TYR A 1 71 ? -10.659 -6.848 24.554 1.00 84.19 71 TYR A N 1
ATOM 546 C CA . TYR A 1 71 ? -11.221 -7.999 25.261 1.00 84.19 71 TYR A CA 1
ATOM 547 C C . TYR A 1 71 ? -10.935 -7.954 26.770 1.00 84.19 71 TYR A C 1
ATOM 549 O O . TYR A 1 71 ? -11.813 -8.259 27.572 1.00 84.19 71 TYR A O 1
ATOM 557 N N . TYR A 1 72 ? -9.738 -7.511 27.166 1.00 84.94 72 TYR A N 1
ATOM 558 C CA . TYR A 1 72 ? -9.350 -7.428 28.575 1.00 84.94 72 TYR A CA 1
ATOM 559 C C . TYR A 1 72 ? -10.035 -6.280 29.338 1.00 84.94 72 TYR A C 1
ATOM 561 O O . TYR A 1 72 ? -10.417 -6.440 30.494 1.00 84.94 72 TYR A O 1
ATOM 569 N N . ILE A 1 73 ? -10.203 -5.113 28.708 1.00 80.81 73 ILE A N 1
ATOM 570 C CA . ILE A 1 73 ? -10.751 -3.901 29.353 1.00 80.81 73 ILE A CA 1
ATOM 571 C C . ILE A 1 73 ? -12.292 -3.902 29.351 1.00 80.81 73 ILE A C 1
ATOM 573 O O . ILE A 1 73 ? -12.933 -3.412 30.285 1.00 80.81 73 ILE A O 1
ATOM 577 N N . SER A 1 74 ? -12.876 -4.501 28.316 1.00 81.88 74 SER A N 1
ATOM 578 C CA . SER A 1 74 ? -14.306 -4.690 28.060 1.00 81.88 74 SER A CA 1
ATOM 579 C C . SER A 1 74 ? -15.180 -5.029 29.284 1.00 81.88 74 SER A C 1
ATOM 581 O O . SER A 1 74 ? -16.117 -4.270 29.577 1.00 81.88 74 SER A O 1
ATOM 583 N N . PRO A 1 75 ? -14.895 -6.103 30.051 1.00 81.56 75 PRO A N 1
ATOM 584 C CA . PRO A 1 75 ? -15.761 -6.514 31.155 1.00 81.56 75 PRO A CA 1
ATOM 585 C C . PRO A 1 75 ? -15.776 -5.496 32.304 1.00 81.56 75 PRO A C 1
ATOM 587 O O . PRO A 1 75 ? -16.825 -5.257 32.901 1.00 81.56 75 PRO A O 1
ATOM 590 N N . PHE A 1 76 ? -14.647 -4.836 32.581 1.00 81.56 76 PHE A N 1
ATOM 591 C CA . PHE A 1 76 ? -14.541 -3.845 33.656 1.00 81.56 76 PHE A CA 1
ATOM 592 C C . PHE A 1 76 ? -15.306 -2.559 33.338 1.00 81.56 76 PHE A C 1
ATOM 594 O O . PHE A 1 76 ? -16.005 -2.019 34.197 1.00 81.56 76 PHE A O 1
ATOM 601 N N . VAL A 1 77 ? -15.210 -2.077 32.096 1.00 79.19 77 VAL A N 1
ATOM 602 C CA . VAL A 1 77 ? -15.916 -0.863 31.659 1.00 79.19 77 VAL A CA 1
ATOM 603 C C . VAL A 1 77 ? -17.425 -1.091 31.645 1.00 79.19 77 VAL A C 1
ATOM 605 O O . VAL A 1 77 ? -18.175 -0.240 32.127 1.00 79.19 77 VAL A O 1
ATOM 608 N N . THR A 1 78 ? -17.863 -2.255 31.162 1.00 79.88 78 THR A N 1
ATOM 609 C CA . THR A 1 78 ? -19.284 -2.619 31.109 1.00 79.88 78 THR A CA 1
ATOM 610 C C . THR A 1 78 ? -19.874 -2.741 32.514 1.00 79.88 78 THR A C 1
ATOM 612 O O . THR A 1 78 ? -20.900 -2.127 32.804 1.00 79.88 78 THR A O 1
ATOM 615 N N . ALA A 1 79 ? -19.197 -3.449 33.426 1.00 80.50 79 ALA A N 1
ATOM 616 C CA . ALA A 1 79 ? -19.649 -3.593 34.810 1.00 80.50 79 ALA A CA 1
ATOM 617 C C . ALA A 1 79 ? -19.739 -2.241 35.543 1.00 80.50 79 ALA A C 1
ATOM 619 O O . ALA A 1 79 ? -20.722 -1.972 36.233 1.00 80.50 79 ALA A O 1
ATOM 620 N N . PHE A 1 80 ? -18.755 -1.353 35.360 1.00 79.31 80 PHE A N 1
ATOM 621 C CA . PHE A 1 80 ? -18.774 -0.007 35.940 1.00 79.31 80 PHE A CA 1
ATOM 622 C C . PHE A 1 80 ? -19.897 0.877 35.371 1.00 79.31 80 PHE A C 1
ATOM 624 O O . PHE A 1 80 ? -20.523 1.646 36.100 1.00 79.31 80 PHE A O 1
ATOM 631 N N . ALA A 1 81 ? -20.165 0.796 34.066 1.00 77.62 81 ALA A N 1
ATOM 632 C CA . ALA A 1 81 ? -21.207 1.599 33.430 1.00 77.62 81 ALA A CA 1
ATOM 633 C C . ALA A 1 81 ? -22.616 1.188 33.888 1.00 77.62 81 ALA A C 1
ATOM 635 O O . ALA A 1 81 ? -23.462 2.056 34.113 1.00 77.62 81 ALA A O 1
ATOM 636 N N . VAL A 1 82 ? -22.836 -0.118 34.083 1.00 80.50 82 VAL A N 1
ATOM 637 C CA . VAL A 1 82 ? -24.093 -0.674 34.600 1.00 80.50 82 VAL A CA 1
ATOM 638 C C . VAL A 1 82 ? -24.309 -0.283 36.064 1.00 80.50 82 VAL A C 1
ATOM 640 O O . VAL A 1 82 ? -25.394 0.178 36.407 1.00 80.50 82 VAL A O 1
ATOM 643 N N . THR A 1 83 ? -23.285 -0.387 36.920 1.00 80.50 83 THR A N 1
ATOM 644 C CA . THR A 1 83 ? -23.414 -0.041 38.351 1.00 80.50 83 THR A CA 1
ATOM 645 C C . THR A 1 83 ? -23.617 1.454 38.597 1.00 80.50 83 THR A C 1
ATOM 647 O O . THR A 1 83 ? -24.309 1.828 39.538 1.00 80.50 83 THR A O 1
ATOM 650 N N . MET A 1 84 ? -23.071 2.315 37.735 1.00 78.75 84 MET A N 1
ATOM 651 C CA . MET A 1 84 ? -23.235 3.773 37.814 1.00 78.75 84 MET A CA 1
ATOM 652 C C . MET A 1 84 ? -24.489 4.301 37.097 1.00 78.75 84 MET A C 1
ATOM 654 O O . MET A 1 84 ? -24.689 5.515 37.050 1.00 78.75 84 MET A O 1
ATOM 658 N N . GLY A 1 85 ? -25.303 3.434 36.478 1.00 74.44 85 GLY A N 1
ATOM 659 C CA . GLY A 1 85 ? -26.496 3.836 35.719 1.00 74.44 85 GLY A CA 1
ATOM 660 C C . GLY A 1 85 ? -26.207 4.751 34.518 1.00 74.44 85 GLY A C 1
ATOM 661 O O . GLY A 1 85 ? -27.107 5.419 34.014 1.00 74.44 85 GLY A O 1
ATOM 662 N N . LYS A 1 86 ? -24.953 4.815 34.048 1.00 74.19 86 LYS A N 1
ATOM 663 C CA . LYS A 1 86 ? -24.527 5.694 32.947 1.00 74.19 86 LYS A CA 1
ATOM 664 C C . LYS A 1 86 ? -24.696 4.985 31.606 1.00 74.19 86 LYS A C 1
ATOM 666 O O . LYS A 1 86 ? -23.724 4.513 31.017 1.00 74.19 86 LYS A O 1
ATOM 671 N N . THR A 1 87 ? -25.926 4.962 31.101 1.00 72.06 87 THR A N 1
ATOM 672 C CA . THR A 1 87 ? -26.297 4.349 29.811 1.00 72.06 87 THR A CA 1
ATOM 673 C C . THR A 1 87 ? -25.509 4.895 28.619 1.00 72.06 87 THR A C 1
ATOM 675 O O . THR A 1 87 ? -25.118 4.112 27.759 1.00 72.06 87 THR A O 1
ATOM 678 N N . ASN A 1 88 ? -25.162 6.187 28.599 1.00 72.81 88 ASN A N 1
ATOM 679 C CA . ASN A 1 88 ? -24.331 6.774 27.532 1.00 72.81 88 ASN A CA 1
ATOM 680 C C . ASN A 1 88 ? -22.974 6.062 27.379 1.00 72.81 88 ASN A C 1
ATOM 682 O O . ASN A 1 88 ? -22.518 5.818 26.270 1.00 72.81 88 ASN A O 1
ATOM 686 N N . LYS A 1 89 ? -22.370 5.628 28.492 1.00 72.00 89 LYS A N 1
ATOM 687 C CA . LYS A 1 89 ? -21.069 4.947 28.480 1.00 72.00 89 LYS A CA 1
ATOM 688 C C . LYS A 1 89 ? -21.159 3.504 27.965 1.00 72.00 89 LYS A C 1
ATOM 690 O O . LYS A 1 89 ? -20.174 2.961 27.475 1.00 72.00 89 LYS A O 1
ATOM 695 N N . ILE A 1 90 ? -22.340 2.892 28.067 1.00 75.44 90 ILE A N 1
ATOM 696 C CA . ILE A 1 90 ? -22.634 1.577 27.479 1.00 75.44 90 ILE A CA 1
ATOM 697 C C . ILE A 1 90 ? -22.726 1.708 25.957 1.00 75.44 90 ILE A C 1
ATOM 699 O O . ILE A 1 90 ? -22.188 0.865 25.245 1.00 75.44 90 ILE A O 1
ATOM 703 N N . VAL A 1 91 ? -23.356 2.780 25.462 1.00 76.00 91 VAL A N 1
ATOM 704 C CA . VAL A 1 91 ? -23.443 3.072 24.024 1.00 76.00 91 VAL A CA 1
ATOM 705 C C . VAL A 1 91 ? -22.050 3.304 23.436 1.00 76.00 91 VAL A C 1
ATOM 707 O O . VAL A 1 91 ? -21.710 2.655 22.451 1.00 76.00 91 VAL A O 1
ATOM 710 N N . ASP A 1 92 ? -21.211 4.124 24.076 1.00 74.56 92 ASP A N 1
ATOM 711 C CA . ASP A 1 92 ? -19.831 4.369 23.624 1.00 74.56 92 ASP A CA 1
ATOM 712 C C . ASP A 1 92 ? -19.009 3.072 23.549 1.00 74.56 92 ASP A C 1
ATOM 714 O O . ASP A 1 92 ? -18.294 2.819 22.578 1.00 74.56 92 ASP A O 1
ATOM 718 N N . PHE A 1 93 ? -19.163 2.197 24.546 1.00 76.06 93 PHE A N 1
ATOM 719 C CA . PHE A 1 93 ? -18.512 0.891 24.552 1.00 76.06 93 PHE A CA 1
ATOM 720 C C . PHE A 1 93 ? -19.013 -0.025 23.420 1.00 76.06 93 PHE A C 1
ATOM 722 O O . PHE A 1 93 ? -18.212 -0.698 22.768 1.00 76.06 93 PHE A O 1
ATOM 729 N N . LEU A 1 94 ? -20.322 -0.030 23.149 1.00 79.19 94 LEU A N 1
ATOM 730 C CA . LEU A 1 94 ? -20.930 -0.823 22.078 1.00 79.19 94 LEU A CA 1
ATOM 731 C C . LEU A 1 94 ? -20.447 -0.364 20.692 1.00 79.19 94 LEU A C 1
ATOM 733 O O . LEU A 1 94 ? -20.126 -1.188 19.836 1.00 79.19 94 LEU A O 1
ATOM 73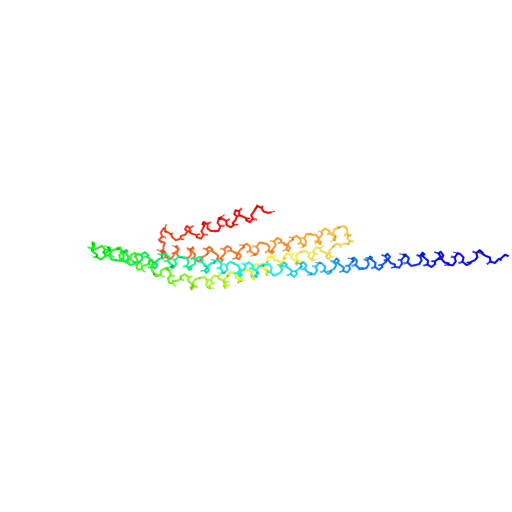7 N N . VAL A 1 95 ? -20.345 0.951 20.489 1.00 77.38 95 VAL A N 1
ATOM 738 C CA . VAL A 1 95 ? -19.802 1.566 19.270 1.00 77.38 95 VAL A CA 1
ATOM 739 C C . VAL A 1 95 ? -18.314 1.223 19.107 1.00 77.38 95 VAL A C 1
ATOM 741 O O . VAL A 1 95 ? -17.874 0.878 18.007 1.00 77.38 95 VAL A O 1
ATOM 744 N N . GLY A 1 96 ? -17.548 1.222 20.202 1.00 77.38 96 GLY A N 1
ATOM 745 C CA . GLY A 1 96 ? -16.156 0.765 20.222 1.00 77.38 96 GLY A CA 1
ATOM 746 C C . GLY A 1 96 ? -16.001 -0.711 19.833 1.00 77.38 96 GLY A C 1
ATOM 747 O O . GLY A 1 96 ? -15.157 -1.042 18.997 1.00 77.38 96 GLY A O 1
ATOM 748 N N . ALA A 1 97 ? -16.859 -1.591 20.363 1.00 75.62 97 ALA A N 1
ATOM 749 C CA . ALA A 1 97 ? -16.889 -3.006 19.988 1.00 75.62 97 ALA A CA 1
ATOM 750 C C . ALA A 1 97 ? -17.168 -3.175 18.489 1.00 75.62 97 ALA A C 1
ATOM 752 O O . ALA A 1 97 ? -16.450 -3.897 17.796 1.00 75.62 97 ALA A O 1
ATOM 753 N N . LEU A 1 98 ? -18.172 -2.459 17.975 1.00 80.81 98 LEU A N 1
ATOM 754 C CA . LEU A 1 98 ? -18.561 -2.494 16.568 1.00 80.81 98 LEU A CA 1
ATOM 755 C C . LEU A 1 98 ? -17.407 -2.070 15.641 1.00 80.81 98 LEU A C 1
ATOM 757 O O . LEU A 1 98 ? -17.129 -2.743 14.651 1.00 80.81 98 LEU A O 1
ATOM 761 N N . SER A 1 99 ? -16.683 -1.003 15.992 1.00 78.06 99 SER A N 1
ATOM 762 C CA . SER A 1 99 ? -15.502 -0.529 15.251 1.00 78.06 99 SER A CA 1
ATOM 763 C C . SER A 1 99 ? -14.411 -1.601 15.143 1.00 78.06 99 SER A C 1
ATOM 765 O O . SER A 1 99 ? -13.834 -1.820 14.075 1.00 78.06 99 SER A O 1
ATOM 767 N N . ILE A 1 100 ? -14.164 -2.337 16.230 1.00 82.88 100 ILE A N 1
ATOM 768 C CA . ILE A 1 100 ? -13.178 -3.424 16.261 1.00 82.88 100 ILE A CA 1
ATOM 769 C C . ILE A 1 100 ? -13.629 -4.612 15.407 1.00 82.88 100 ILE A C 1
ATOM 771 O O . ILE A 1 100 ? -12.796 -5.214 14.731 1.00 82.88 100 ILE A O 1
ATOM 775 N N . PHE A 1 101 ? -14.927 -4.917 15.363 1.00 82.38 101 PHE A N 1
ATOM 776 C CA . PHE A 1 101 ? -15.463 -5.957 14.481 1.00 82.38 101 PHE A CA 1
ATOM 777 C C . PHE A 1 101 ? -15.336 -5.615 12.989 1.00 82.38 101 PHE A C 1
ATOM 779 O O . PHE A 1 101 ? -15.126 -6.515 12.180 1.00 82.38 101 PHE A O 1
ATOM 786 N N . PHE A 1 102 ? -15.407 -4.335 12.609 1.00 82.44 102 PHE A N 1
ATOM 787 C CA . PHE A 1 102 ? -15.269 -3.919 11.207 1.00 82.44 102 PHE A CA 1
ATOM 788 C C . PHE A 1 102 ? -13.818 -3.838 10.708 1.00 82.44 102 PHE A C 1
ATOM 790 O O . PHE A 1 102 ? -13.588 -3.910 9.498 1.00 82.44 102 PHE A O 1
ATOM 797 N N . LYS A 1 103 ? -12.824 -3.727 11.600 1.00 82.75 103 LYS A N 1
ATOM 798 C CA . LYS A 1 103 ? -11.401 -3.599 11.223 1.00 82.75 103 LYS A CA 1
ATOM 799 C C . LYS A 1 103 ? -10.882 -4.704 10.288 1.00 82.75 103 LYS A C 1
ATOM 801 O O . LYS A 1 103 ? -10.261 -4.348 9.288 1.00 82.75 103 LYS A O 1
ATOM 806 N N . PRO A 1 104 ? -11.130 -6.007 10.522 1.00 84.38 104 PRO A N 1
ATOM 807 C CA . PRO A 1 104 ? -10.657 -7.069 9.628 1.00 84.38 104 PRO A CA 1
ATOM 808 C C . PRO A 1 104 ? -11.235 -6.961 8.219 1.00 84.38 104 PRO A C 1
ATOM 810 O O . PRO A 1 104 ? -10.513 -7.122 7.239 1.00 84.38 104 PRO A O 1
ATOM 813 N N . ILE A 1 105 ? -12.528 -6.638 8.122 1.00 87.06 105 ILE A N 1
ATOM 814 C CA . ILE A 1 105 ? -13.235 -6.473 6.847 1.00 87.06 105 ILE A CA 1
ATOM 815 C C . ILE A 1 105 ? -12.606 -5.317 6.061 1.00 87.06 105 ILE A C 1
ATOM 817 O O . ILE A 1 105 ? -12.306 -5.456 4.877 1.00 87.06 105 ILE A O 1
ATOM 821 N N . LEU A 1 106 ? -12.329 -4.200 6.741 1.00 85.00 106 LEU A N 1
ATOM 822 C CA . LEU A 1 106 ? -11.652 -3.046 6.152 1.00 85.00 106 LEU A CA 1
ATOM 823 C C . LEU A 1 106 ? -10.236 -3.389 5.674 1.00 85.00 106 LEU A C 1
ATOM 825 O O . LEU A 1 106 ? -9.888 -3.032 4.554 1.00 85.00 106 LEU A O 1
ATOM 829 N N . ILE A 1 107 ? -9.430 -4.098 6.474 1.00 86.00 107 ILE A N 1
ATOM 830 C CA . ILE A 1 107 ? -8.060 -4.486 6.090 1.00 86.00 107 ILE A CA 1
ATOM 831 C C . ILE A 1 107 ? -8.068 -5.286 4.783 1.00 86.00 107 ILE A C 1
ATOM 833 O O . ILE A 1 107 ? -7.301 -4.971 3.876 1.00 86.00 107 ILE A O 1
ATOM 837 N N . VAL A 1 108 ? -8.957 -6.276 4.651 1.00 88.31 108 VAL A N 1
ATOM 838 C CA . VAL A 1 108 ? -9.052 -7.089 3.428 1.00 88.31 108 VAL A CA 1
ATOM 839 C C . VAL A 1 108 ? -9.406 -6.220 2.220 1.00 88.31 108 VAL A C 1
ATOM 841 O O . VAL A 1 108 ? -8.726 -6.295 1.198 1.00 88.31 108 VAL A O 1
ATOM 844 N N . ILE A 1 109 ? -10.411 -5.348 2.344 1.00 89.25 109 ILE A N 1
ATOM 845 C CA . ILE A 1 109 ? -10.808 -4.426 1.267 1.00 89.25 109 ILE A CA 1
ATOM 846 C C . ILE A 1 109 ? -9.638 -3.518 0.866 1.00 89.25 109 ILE A C 1
ATOM 848 O O . ILE A 1 109 ? -9.388 -3.322 -0.322 1.00 89.25 109 ILE A O 1
ATOM 852 N N . PHE A 1 110 ? -8.884 -3.000 1.836 1.00 86.94 110 PHE A N 1
ATOM 853 C CA . PHE A 1 110 ? -7.765 -2.099 1.572 1.00 86.94 110 PHE A CA 1
ATOM 854 C C . PHE A 1 110 ? -6.536 -2.776 0.970 1.00 86.94 110 PHE A C 1
ATOM 856 O O . PHE A 1 110 ? -5.811 -2.124 0.222 1.00 86.94 110 PHE A O 1
ATOM 863 N N . ILE A 1 111 ? -6.321 -4.069 1.217 1.00 86.50 111 ILE A N 1
ATOM 864 C CA . ILE A 1 111 ? -5.293 -4.844 0.509 1.00 86.50 111 ILE A CA 1
ATOM 865 C C . ILE A 1 111 ? -5.642 -4.943 -0.981 1.00 86.50 111 ILE A C 1
ATOM 867 O O . ILE A 1 111 ? -4.805 -4.621 -1.826 1.00 86.50 111 ILE A O 1
ATOM 871 N N . TYR A 1 112 ? -6.887 -5.303 -1.314 1.00 87.25 112 TYR A N 1
ATOM 872 C CA . TYR A 1 112 ? -7.344 -5.341 -2.709 1.00 87.25 112 TYR A CA 1
ATOM 873 C C . TYR A 1 112 ? -7.297 -3.960 -3.366 1.00 87.25 112 TYR A C 1
ATOM 875 O O . TYR A 1 112 ? -6.815 -3.821 -4.489 1.00 87.25 112 TYR A O 1
ATOM 883 N N . PHE A 1 113 ? -7.745 -2.926 -2.655 1.00 86.75 113 PHE A N 1
ATOM 884 C CA . PHE A 1 113 ? -7.710 -1.557 -3.155 1.00 86.75 113 PHE A CA 1
ATOM 885 C C . PHE A 1 113 ? -6.274 -1.051 -3.367 1.00 86.75 113 PHE A C 1
ATOM 887 O O . PHE A 1 113 ? -5.992 -0.415 -4.378 1.00 86.75 113 PHE A O 1
ATOM 894 N N . GLY A 1 114 ? -5.340 -1.372 -2.466 1.00 85.31 114 GLY A N 1
ATOM 895 C CA . GLY A 1 114 ? -3.926 -1.020 -2.609 1.00 85.31 114 GLY A CA 1
ATOM 896 C C . GLY A 1 114 ? -3.274 -1.668 -3.833 1.00 85.31 114 GLY A C 1
ATOM 897 O O . GLY A 1 114 ? -2.573 -0.991 -4.581 1.00 85.31 114 GLY A O 1
ATOM 898 N N . LEU A 1 115 ? -3.560 -2.951 -4.082 1.00 85.38 115 LEU A N 1
ATOM 899 C CA . LEU A 1 115 ? -3.116 -3.657 -5.290 1.00 85.38 115 LEU A CA 1
ATOM 900 C C . LEU A 1 115 ? -3.710 -3.044 -6.565 1.00 85.38 115 LEU A C 1
ATOM 902 O O . LEU A 1 115 ? -2.998 -2.874 -7.553 1.00 85.38 115 LEU A O 1
ATOM 906 N N . PHE A 1 116 ? -4.988 -2.665 -6.532 1.00 85.56 116 PHE A N 1
ATOM 907 C CA . PHE A 1 116 ? -5.650 -1.994 -7.649 1.00 85.56 116 PHE A CA 1
ATOM 908 C C . PHE A 1 116 ? -5.010 -0.635 -7.974 1.00 85.56 116 PHE A C 1
ATOM 910 O O . PHE A 1 116 ? -4.689 -0.362 -9.129 1.00 85.56 116 PHE A O 1
ATOM 917 N N . VAL A 1 117 ? -4.760 0.198 -6.958 1.00 86.81 117 VAL A N 1
ATOM 918 C CA . VAL A 1 117 ? -4.105 1.505 -7.135 1.00 86.81 117 VAL A CA 1
ATOM 919 C C . VAL A 1 117 ? -2.672 1.350 -7.644 1.00 86.81 117 VAL A C 1
ATOM 921 O O . VAL A 1 117 ? -2.242 2.127 -8.494 1.00 86.81 117 VAL A O 1
ATOM 924 N N . TYR A 1 118 ? -1.941 0.332 -7.182 1.00 86.12 118 TYR A N 1
ATOM 925 C CA . TYR A 1 118 ? -0.624 0.011 -7.730 1.00 86.12 118 TYR A CA 1
ATOM 926 C C . TYR A 1 118 ? -0.691 -0.372 -9.217 1.00 86.12 118 TYR A C 1
ATOM 928 O O . TYR A 1 118 ? 0.133 0.108 -9.993 1.00 86.12 118 TYR A O 1
ATOM 936 N N . GLY A 1 119 ? -1.687 -1.168 -9.625 1.00 82.31 119 GLY A N 1
ATOM 937 C CA . GLY A 1 119 ? -1.927 -1.488 -11.037 1.00 82.31 119 GLY A CA 1
ATOM 938 C C . GLY A 1 119 ? -2.122 -0.230 -11.884 1.00 82.31 119 GLY A C 1
ATOM 939 O O . GLY A 1 119 ? -1.394 -0.019 -12.848 1.00 82.31 119 GLY A O 1
ATOM 940 N N . ILE A 1 120 ? -3.000 0.678 -11.443 1.00 85.75 120 ILE A N 1
ATOM 941 C CA . ILE A 1 120 ? -3.206 1.977 -12.106 1.00 85.75 120 ILE A CA 1
ATOM 942 C C . ILE A 1 120 ? -1.908 2.787 -12.171 1.00 85.75 120 ILE A C 1
ATOM 944 O O . ILE A 1 120 ? -1.618 3.406 -13.191 1.00 85.75 120 ILE A O 1
ATOM 948 N N . PHE A 1 121 ? -1.118 2.808 -11.097 1.00 84.44 121 PHE A N 1
ATOM 949 C CA . PHE A 1 121 ? 0.139 3.546 -11.089 1.00 84.44 121 PHE A CA 1
ATOM 950 C C . PHE A 1 121 ? 1.137 2.984 -12.107 1.00 84.44 121 PHE A C 1
ATOM 952 O O . PHE A 1 121 ? 1.738 3.758 -12.849 1.00 84.44 121 PHE A O 1
ATOM 959 N N . LYS A 1 122 ? 1.294 1.657 -12.182 1.00 82.56 122 LYS A N 1
ATOM 960 C CA . LYS A 1 122 ? 2.164 1.018 -13.177 1.00 82.56 122 LYS A CA 1
ATOM 961 C C . LYS A 1 122 ? 1.703 1.348 -14.602 1.00 82.56 122 LYS A C 1
ATOM 963 O O . LYS A 1 122 ? 2.522 1.761 -15.420 1.00 82.56 122 LYS A O 1
ATOM 968 N N . ASP A 1 123 ? 0.401 1.253 -14.854 1.00 80.50 123 ASP A N 1
ATOM 969 C CA . ASP A 1 123 ? -0.176 1.440 -16.187 1.00 80.50 123 ASP A CA 1
ATOM 970 C C . ASP A 1 123 ? -0.188 2.906 -16.644 1.00 80.50 123 ASP A C 1
ATOM 972 O O . ASP A 1 123 ? -0.003 3.180 -17.823 1.00 80.50 123 ASP A O 1
ATOM 976 N N . ILE A 1 124 ? -0.398 3.871 -15.745 1.00 82.81 124 ILE A N 1
ATOM 977 C CA . ILE A 1 124 ? -0.455 5.293 -16.122 1.00 82.81 124 ILE A CA 1
ATOM 978 C C . ILE A 1 124 ? 0.922 5.943 -16.062 1.00 82.81 124 ILE A C 1
ATOM 980 O O . ILE A 1 124 ? 1.271 6.710 -16.951 1.00 82.81 124 ILE A O 1
ATOM 984 N N . PHE A 1 125 ? 1.699 5.696 -15.008 1.00 79.62 125 PHE A N 1
ATOM 985 C CA . PHE A 1 125 ? 2.954 6.415 -14.797 1.00 79.62 125 PHE A CA 1
ATOM 986 C C . PHE A 1 125 ? 4.124 5.740 -15.512 1.00 79.62 125 PHE A C 1
ATOM 988 O O . PHE A 1 125 ? 4.892 6.409 -16.198 1.00 79.62 125 PHE A O 1
ATOM 995 N N . LEU A 1 126 ? 4.260 4.422 -15.360 1.00 80.31 126 LEU A N 1
ATOM 996 C CA . LEU A 1 126 ? 5.430 3.683 -15.835 1.00 80.31 126 LEU A CA 1
ATOM 997 C C . LEU A 1 126 ? 5.338 3.412 -17.342 1.00 80.31 126 LEU A C 1
ATOM 999 O O . LEU A 1 126 ? 6.262 3.763 -18.069 1.00 80.31 126 LEU A O 1
ATOM 1003 N N . LEU A 1 127 ? 4.190 2.923 -17.824 1.00 83.06 127 LEU A N 1
ATOM 1004 C CA . LEU A 1 127 ? 3.948 2.705 -19.258 1.00 83.06 127 LEU A CA 1
ATOM 1005 C C . LEU A 1 127 ? 4.085 4.005 -20.068 1.00 83.06 127 LEU A C 1
ATOM 1007 O O . LEU A 1 127 ? 4.764 4.045 -21.088 1.00 83.06 127 LEU A O 1
ATOM 1011 N N . TYR A 1 128 ? 3.466 5.093 -19.602 1.00 82.31 128 TYR A N 1
ATOM 1012 C CA . TYR A 1 128 ? 3.514 6.373 -20.309 1.00 82.31 128 TYR A CA 1
ATOM 1013 C C . TYR A 1 128 ? 4.932 6.949 -20.354 1.00 82.31 128 TYR A C 1
ATOM 1015 O O . TYR A 1 128 ? 5.358 7.482 -21.377 1.00 82.31 128 TYR A O 1
ATOM 1023 N N . ALA A 1 129 ? 5.680 6.819 -19.258 1.00 81.69 129 ALA A N 1
ATOM 1024 C CA . ALA A 1 129 ? 7.069 7.240 -19.212 1.00 81.69 129 ALA A CA 1
ATOM 1025 C C . ALA A 1 129 ? 7.968 6.412 -20.142 1.00 81.69 129 ALA A C 1
ATOM 1027 O O . ALA A 1 129 ? 8.861 6.973 -20.777 1.00 81.69 129 ALA A O 1
ATOM 1028 N N . GLU A 1 130 ? 7.732 5.102 -20.253 1.00 81.94 130 GLU A N 1
ATOM 1029 C CA . GLU A 1 130 ? 8.440 4.248 -21.208 1.00 81.94 130 GLU A CA 1
ATOM 1030 C C . GLU A 1 130 ? 8.173 4.676 -22.652 1.00 81.94 130 GLU A C 1
ATOM 1032 O O . GLU A 1 130 ? 9.127 4.876 -23.400 1.00 81.94 130 GLU A O 1
ATOM 1037 N N . GLU A 1 131 ? 6.912 4.904 -23.024 1.00 81.19 131 GLU A N 1
ATOM 1038 C CA . GLU A 1 131 ? 6.542 5.345 -24.374 1.00 81.19 131 GLU A CA 1
ATOM 1039 C C . GLU A 1 131 ? 7.163 6.703 -24.735 1.00 81.19 131 GLU A C 1
ATOM 1041 O O . GLU A 1 131 ? 7.722 6.875 -25.821 1.00 81.19 131 GLU A O 1
ATOM 1046 N N . GLN A 1 132 ? 7.155 7.665 -23.804 1.00 81.38 132 GLN A N 1
ATOM 1047 C CA . GLN A 1 132 ? 7.819 8.955 -24.010 1.00 81.38 132 GLN A CA 1
ATOM 1048 C C . GLN A 1 132 ? 9.327 8.803 -24.242 1.00 81.38 132 GLN A C 1
ATOM 1050 O O . GLN A 1 132 ? 9.890 9.458 -25.124 1.00 81.38 132 GLN A O 1
ATOM 1055 N N . MET A 1 133 ? 9.984 7.929 -23.476 1.00 79.88 133 MET A N 1
ATOM 1056 C CA . MET A 1 133 ? 11.418 7.682 -23.611 1.00 79.88 133 MET A CA 1
ATOM 1057 C C . MET A 1 133 ? 11.748 6.949 -24.919 1.00 79.88 133 MET A C 1
ATOM 1059 O O . MET A 1 133 ? 12.766 7.238 -25.549 1.00 79.88 133 MET A O 1
ATOM 1063 N N . ASN A 1 134 ? 10.876 6.034 -25.350 1.00 80.62 134 ASN A N 1
ATOM 1064 C CA . ASN A 1 134 ? 11.046 5.253 -26.570 1.00 80.62 134 ASN A CA 1
ATOM 1065 C C . ASN A 1 134 ? 10.894 6.131 -27.824 1.00 80.62 134 ASN A C 1
ATOM 1067 O O . ASN A 1 134 ? 11.724 6.069 -28.729 1.00 80.62 134 ASN A O 1
ATOM 1071 N N . MET A 1 135 ? 9.930 7.060 -27.831 1.00 78.50 135 MET A N 1
ATOM 1072 C CA . MET A 1 135 ? 9.811 8.051 -28.909 1.00 78.50 135 MET A CA 1
ATOM 1073 C C . MET A 1 135 ? 11.035 8.976 -29.003 1.00 78.50 135 MET A C 1
ATOM 1075 O O . MET A 1 135 ? 11.443 9.363 -30.098 1.00 78.50 135 MET A O 1
ATOM 1079 N N . MET A 1 136 ? 11.663 9.325 -27.875 1.00 78.12 136 MET A N 1
ATOM 1080 C CA . MET A 1 136 ? 12.914 10.096 -27.886 1.00 78.12 136 MET A CA 1
ATOM 1081 C C . MET A 1 136 ? 14.101 9.286 -28.420 1.00 78.12 136 MET A C 1
ATOM 1083 O O . MET A 1 136 ? 15.004 9.864 -29.024 1.00 78.12 136 MET A O 1
ATOM 1087 N N . TYR A 1 137 ? 14.104 7.968 -28.214 1.00 72.50 137 TYR A N 1
ATOM 1088 C CA . TYR A 1 137 ? 15.151 7.078 -28.707 1.00 72.50 137 TYR A CA 1
ATOM 1089 C C . TYR A 1 137 ? 15.145 6.966 -30.237 1.00 72.50 137 TYR A C 1
ATOM 1091 O O . TYR A 1 137 ? 16.194 7.118 -30.861 1.00 72.50 137 TYR A O 1
ATOM 1099 N N . GLU A 1 138 ? 13.974 6.788 -30.856 1.00 71.25 138 GLU A N 1
ATOM 1100 C CA . GLU A 1 138 ? 13.851 6.657 -32.318 1.00 71.25 138 GLU A CA 1
ATOM 1101 C C . GLU A 1 138 ? 14.321 7.904 -33.086 1.00 71.25 138 GLU A C 1
ATOM 1103 O O . GLU A 1 138 ? 14.763 7.816 -34.233 1.00 71.25 138 GLU A O 1
ATOM 1108 N N . LEU A 1 139 ? 14.279 9.073 -32.445 1.00 71.50 139 LEU A N 1
ATOM 1109 C CA . LEU A 1 139 ? 14.672 10.350 -33.039 1.00 71.50 139 LEU A CA 1
ATOM 1110 C C . LEU A 1 139 ? 16.177 10.652 -32.927 1.00 71.50 139 LEU A C 1
ATOM 1112 O O . LEU A 1 139 ? 16.633 11.663 -33.470 1.00 71.50 139 LEU A O 1
ATOM 1116 N N . GLN A 1 140 ? 16.969 9.823 -32.235 1.00 65.94 140 GLN A N 1
ATOM 1117 C CA . GLN A 1 140 ? 18.377 10.121 -31.957 1.00 65.94 140 GLN A CA 1
ATOM 1118 C C . GLN A 1 140 ? 19.367 9.113 -32.548 1.00 65.94 140 GLN A C 1
ATOM 1120 O O . GLN A 1 140 ? 19.403 7.949 -32.178 1.00 65.94 140 GLN A O 1
ATOM 1125 N N . SER A 1 141 ? 20.280 9.602 -33.401 1.00 65.38 141 SER A N 1
ATOM 1126 C CA . SER A 1 141 ? 21.379 8.802 -33.980 1.00 65.38 141 SER A CA 1
ATOM 1127 C C . SER A 1 141 ? 22.715 8.920 -33.226 1.00 65.38 141 SER A C 1
ATOM 1129 O O . SER A 1 141 ? 23.723 8.336 -33.623 1.00 65.38 141 SER A O 1
ATOM 1131 N N . GLN A 1 142 ? 22.749 9.690 -32.134 1.00 77.25 142 GLN A N 1
ATOM 1132 C CA . GLN A 1 142 ? 23.957 9.971 -31.356 1.00 77.25 142 GLN A CA 1
ATOM 1133 C C . GLN A 1 142 ? 24.146 8.926 -30.242 1.00 77.25 142 GLN A C 1
ATOM 1135 O O . GLN A 1 142 ? 23.303 8.778 -29.354 1.00 77.25 142 GLN A O 1
ATOM 1140 N N . PHE A 1 143 ? 25.299 8.247 -30.244 1.00 67.38 143 PHE A N 1
ATOM 1141 C CA . PHE A 1 143 ? 25.640 7.190 -29.280 1.00 67.38 143 PHE A CA 1
ATOM 1142 C C . PHE A 1 143 ? 25.623 7.665 -27.816 1.00 67.38 143 PHE A C 1
ATOM 1144 O O . PHE A 1 143 ? 25.088 6.984 -26.944 1.00 67.38 143 PHE A O 1
ATOM 1151 N N . PHE A 1 144 ? 26.164 8.855 -27.533 1.00 71.94 144 PHE A N 1
ATOM 1152 C CA . PHE A 1 144 ? 26.238 9.381 -26.163 1.00 71.94 144 PHE A CA 1
ATOM 1153 C C . PHE A 1 144 ? 24.852 9.658 -25.568 1.00 71.94 144 PHE A C 1
ATOM 1155 O O . PHE A 1 144 ? 24.572 9.349 -24.411 1.00 71.94 144 PHE A O 1
ATOM 1162 N N . LEU A 1 145 ? 23.960 10.198 -26.393 1.00 73.19 145 LEU A N 1
ATOM 1163 C CA . LEU A 1 145 ? 22.596 10.500 -25.996 1.00 73.19 145 LEU A CA 1
ATOM 1164 C C . LEU A 1 145 ? 21.756 9.229 -25.797 1.00 73.19 145 LEU A C 1
ATOM 1166 O O . LEU A 1 145 ? 21.011 9.139 -24.826 1.00 73.19 145 LEU A O 1
ATOM 1170 N N . THR A 1 146 ? 21.965 8.208 -26.634 1.00 76.25 146 THR A N 1
ATOM 1171 C CA . THR A 1 146 ? 21.367 6.872 -26.466 1.00 76.25 146 THR A CA 1
ATOM 1172 C C . THR A 1 146 ? 21.696 6.251 -25.104 1.00 76.25 146 THR A C 1
ATOM 1174 O O . THR A 1 146 ? 20.822 5.678 -24.448 1.00 76.25 146 THR A O 1
ATOM 1177 N N . ILE A 1 147 ? 22.952 6.377 -24.659 1.00 74.69 147 ILE A N 1
ATOM 1178 C CA . ILE A 1 147 ? 23.384 5.877 -23.348 1.00 74.69 147 ILE A CA 1
ATOM 1179 C C . ILE A 1 147 ? 22.711 6.660 -22.218 1.00 74.69 147 ILE A C 1
ATOM 1181 O O . ILE A 1 147 ? 22.219 6.048 -21.270 1.00 74.69 147 ILE A O 1
ATOM 1185 N N . MET A 1 148 ? 22.645 7.993 -22.309 1.00 76.56 148 MET A N 1
ATOM 1186 C CA . MET A 1 148 ? 21.948 8.793 -21.296 1.00 76.56 148 MET A CA 1
ATOM 1187 C C . MET A 1 148 ? 20.461 8.429 -21.207 1.00 76.56 148 MET A C 1
ATOM 1189 O O . MET A 1 148 ? 19.957 8.239 -20.103 1.00 76.56 148 MET A O 1
ATOM 1193 N N . LEU A 1 149 ? 19.783 8.254 -22.345 1.00 79.38 149 LEU A N 1
ATOM 1194 C CA . LEU A 1 149 ? 18.386 7.806 -22.420 1.00 79.38 149 LEU A CA 1
ATOM 1195 C C . LEU A 1 149 ? 18.166 6.472 -21.684 1.00 79.38 149 LEU A C 1
ATOM 1197 O O . LEU A 1 149 ? 17.238 6.362 -20.885 1.00 79.38 149 LEU A O 1
ATOM 1201 N N . HIS A 1 150 ? 19.061 5.495 -21.865 1.00 77.62 150 HIS A N 1
ATOM 1202 C CA . HIS A 1 150 ? 18.993 4.213 -21.152 1.00 77.62 150 HIS A CA 1
ATOM 1203 C C . HIS A 1 150 ? 19.176 4.357 -19.636 1.00 77.62 150 HIS A C 1
ATOM 1205 O O . HIS A 1 150 ? 18.478 3.698 -18.864 1.00 77.62 150 HIS A O 1
ATOM 1211 N N . ILE A 1 151 ? 20.092 5.226 -19.195 1.00 79.12 151 ILE A N 1
ATOM 1212 C CA . ILE A 1 151 ? 20.312 5.493 -17.767 1.00 79.12 151 ILE A CA 1
ATOM 1213 C C . ILE A 1 151 ? 19.064 6.132 -17.146 1.00 79.12 151 ILE A C 1
ATOM 1215 O O . ILE A 1 151 ? 18.625 5.708 -16.078 1.00 79.12 151 ILE A O 1
ATOM 1219 N N . PHE A 1 152 ? 18.456 7.110 -17.822 1.00 80.69 152 PHE A N 1
ATOM 1220 C CA . PHE A 1 152 ? 17.223 7.745 -17.354 1.00 80.69 152 PHE A CA 1
ATOM 1221 C C . PHE A 1 152 ? 16.045 6.768 -17.304 1.00 80.69 152 PHE A C 1
ATOM 1223 O O . PHE A 1 152 ? 15.314 6.759 -16.316 1.00 80.69 152 PHE A O 1
ATOM 1230 N N . MET A 1 153 ? 15.895 5.899 -18.308 1.00 80.38 153 MET A N 1
ATOM 1231 C CA . MET A 1 153 ? 14.851 4.871 -18.315 1.00 80.38 153 MET A CA 1
ATOM 1232 C C . MET A 1 153 ? 15.005 3.902 -17.136 1.00 80.38 153 MET A C 1
ATOM 1234 O O . MET A 1 153 ? 14.024 3.578 -16.464 1.00 80.38 153 MET A O 1
ATOM 1238 N N . ALA A 1 154 ? 16.237 3.475 -16.840 1.00 76.50 154 ALA A N 1
ATOM 1239 C CA . ALA A 1 154 ? 16.522 2.622 -15.691 1.00 76.50 154 ALA A CA 1
ATOM 1240 C C . ALA A 1 154 ? 16.204 3.325 -14.362 1.00 76.50 154 ALA A C 1
ATOM 1242 O O . ALA A 1 154 ? 15.573 2.721 -13.496 1.00 76.50 154 ALA A O 1
ATOM 1243 N N . LEU A 1 155 ? 16.585 4.599 -14.216 1.00 80.25 155 LEU A N 1
ATOM 1244 C CA . LEU A 1 155 ? 16.305 5.398 -13.020 1.00 80.25 155 LEU A CA 1
ATOM 1245 C C . LEU A 1 155 ? 14.795 5.568 -12.789 1.00 80.25 155 LEU A C 1
ATOM 1247 O O . LEU A 1 155 ? 14.322 5.462 -11.657 1.00 80.25 155 LEU A O 1
ATOM 1251 N N . LEU A 1 156 ? 14.036 5.787 -13.863 1.00 84.38 156 LEU A N 1
ATOM 1252 C CA . LEU A 1 156 ? 12.587 5.946 -13.802 1.00 84.38 156 LEU A CA 1
ATOM 1253 C C . LEU A 1 156 ? 11.904 4.665 -13.319 1.00 84.38 156 LEU A C 1
ATOM 1255 O O . LEU A 1 156 ? 11.024 4.738 -12.466 1.00 84.38 156 LEU A O 1
ATOM 1259 N N . HIS A 1 157 ? 12.368 3.496 -13.766 1.00 80.69 157 HIS A N 1
ATOM 1260 C CA . HIS A 1 157 ? 11.879 2.215 -13.252 1.00 80.69 157 HIS A CA 1
ATOM 1261 C C . HIS A 1 157 ? 12.126 2.063 -11.743 1.00 80.69 157 HIS A C 1
ATOM 1263 O O . HIS A 1 157 ? 11.213 1.646 -11.032 1.00 80.69 157 HIS A O 1
ATOM 1269 N N . ILE A 1 158 ? 13.309 2.445 -11.231 1.00 81.38 158 ILE A N 1
ATOM 1270 C CA . ILE A 1 158 ? 13.610 2.422 -9.778 1.00 81.38 158 ILE A CA 1
ATOM 1271 C C . ILE A 1 158 ? 12.627 3.291 -9.019 1.00 81.38 158 ILE A C 1
ATOM 1273 O O . ILE A 1 158 ? 11.988 2.835 -8.072 1.00 81.38 158 ILE A O 1
ATOM 1277 N N . ILE A 1 159 ? 12.510 4.549 -9.433 1.00 83.31 159 ILE A N 1
ATOM 1278 C CA . ILE A 1 159 ? 11.671 5.527 -8.748 1.00 83.31 159 ILE A CA 1
ATOM 1279 C C . ILE A 1 159 ? 10.202 5.107 -8.830 1.00 83.31 159 ILE A C 1
ATOM 1281 O O . ILE A 1 159 ? 9.485 5.210 -7.838 1.00 83.31 159 ILE A O 1
ATOM 1285 N N . GLY A 1 160 ? 9.767 4.570 -9.971 1.00 80.88 160 GLY A N 1
ATOM 1286 C CA . GLY A 1 160 ? 8.430 4.019 -10.159 1.00 80.88 160 GLY A CA 1
ATOM 1287 C C . GLY A 1 160 ? 8.152 2.839 -9.226 1.00 80.88 160 GLY A C 1
ATOM 1288 O O . GLY A 1 160 ? 7.132 2.829 -8.542 1.00 80.88 160 GLY A O 1
ATOM 1289 N N . ALA A 1 161 ? 9.070 1.878 -9.114 1.00 80.88 161 ALA A N 1
ATOM 1290 C CA . ALA A 1 161 ? 8.897 0.735 -8.218 1.00 80.88 161 ALA A CA 1
ATOM 1291 C C . ALA A 1 161 ? 8.845 1.159 -6.741 1.00 80.88 161 ALA A C 1
ATOM 1293 O O . ALA A 1 161 ? 7.946 0.734 -6.013 1.00 80.88 161 ALA A O 1
ATOM 1294 N N . ILE A 1 162 ? 9.748 2.048 -6.311 1.00 83.44 162 ILE A N 1
ATOM 1295 C CA . ILE A 1 162 ? 9.778 2.575 -4.937 1.00 83.44 162 ILE A CA 1
ATOM 1296 C C . ILE A 1 162 ? 8.523 3.405 -4.644 1.00 83.44 162 ILE A C 1
ATOM 1298 O O . ILE A 1 162 ? 7.898 3.233 -3.598 1.00 83.44 162 ILE A O 1
ATOM 1302 N N . GLY A 1 163 ? 8.122 4.282 -5.567 1.00 81.50 163 GLY A N 1
ATOM 1303 C CA . GLY A 1 163 ? 6.921 5.107 -5.435 1.00 81.50 163 GLY A CA 1
ATOM 1304 C C . GLY A 1 163 ? 5.652 4.260 -5.345 1.00 81.50 163 GLY A C 1
ATOM 1305 O O . GLY A 1 163 ? 4.839 4.458 -4.440 1.00 81.50 163 GLY A O 1
ATOM 1306 N N . GLY A 1 164 ? 5.523 3.260 -6.220 1.00 80.94 164 GLY A N 1
ATOM 1307 C CA . GLY A 1 164 ? 4.434 2.284 -6.205 1.00 80.94 164 GLY A CA 1
ATOM 1308 C C . GLY A 1 164 ? 4.369 1.497 -4.896 1.00 80.94 164 GLY A C 1
ATOM 1309 O O . GLY A 1 164 ? 3.304 1.392 -4.286 1.00 80.94 164 GLY A O 1
ATOM 1310 N N . ALA A 1 165 ? 5.515 1.008 -4.418 1.00 83.38 165 ALA A N 1
ATOM 1311 C CA . ALA A 1 165 ? 5.618 0.298 -3.147 1.00 83.38 165 ALA A CA 1
ATOM 1312 C C . ALA A 1 165 ? 5.244 1.186 -1.946 1.00 83.38 165 ALA A C 1
ATOM 1314 O O . ALA A 1 165 ? 4.494 0.754 -1.068 1.00 83.38 165 ALA A O 1
ATOM 1315 N N . TYR A 1 166 ? 5.704 2.441 -1.920 1.00 85.25 166 TYR A N 1
ATOM 1316 C CA . TYR A 1 166 ? 5.373 3.395 -0.861 1.00 85.25 166 TYR A CA 1
ATOM 1317 C C . TYR A 1 166 ? 3.873 3.717 -0.814 1.00 85.25 166 TYR A C 1
ATOM 1319 O O . TYR A 1 166 ? 3.275 3.733 0.264 1.00 85.25 166 TYR A O 1
ATOM 1327 N N . MET A 1 167 ? 3.233 3.935 -1.967 1.00 85.00 167 MET A N 1
ATOM 1328 C CA . MET A 1 167 ? 1.785 4.167 -2.016 1.00 85.00 167 MET A CA 1
ATOM 1329 C C . MET A 1 167 ? 1.001 2.957 -1.515 1.00 85.00 167 MET A C 1
ATOM 1331 O O . MET A 1 167 ? 0.091 3.114 -0.698 1.00 85.00 167 MET A O 1
ATOM 1335 N N . LEU A 1 168 ? 1.386 1.755 -1.947 1.00 86.69 168 LEU A N 1
ATOM 1336 C CA . LEU A 1 168 ? 0.752 0.511 -1.522 1.00 86.69 168 LEU A CA 1
ATOM 1337 C C . LEU A 1 168 ? 0.868 0.321 -0.001 1.00 86.69 168 LEU A C 1
ATOM 1339 O O . LEU A 1 168 ? -0.130 0.048 0.668 1.00 86.69 168 LEU A O 1
ATOM 1343 N N . TRP A 1 169 ? 2.049 0.579 0.567 1.00 84.94 169 TRP A N 1
ATOM 1344 C CA . TRP A 1 169 ? 2.272 0.586 2.015 1.00 84.94 169 TRP A CA 1
ATOM 1345 C C . TRP A 1 169 ? 1.354 1.572 2.750 1.00 84.94 169 TRP A C 1
ATOM 1347 O O . TRP A 1 169 ? 0.679 1.206 3.718 1.00 84.94 169 TRP A O 1
ATOM 1357 N N . LYS A 1 170 ? 1.290 2.828 2.286 1.00 84.25 170 LYS A N 1
ATOM 1358 C CA . LYS A 1 170 ? 0.483 3.870 2.937 1.00 84.25 170 LYS A CA 1
ATOM 1359 C C . LYS A 1 170 ? -1.009 3.549 2.900 1.00 84.25 170 LYS A C 1
ATOM 1361 O O . LYS A 1 170 ? -1.687 3.784 3.902 1.00 84.25 170 LYS A O 1
ATOM 1366 N N . ILE A 1 171 ? -1.512 3.010 1.790 1.00 86.62 171 ILE A N 1
ATOM 1367 C CA . ILE A 1 171 ? -2.925 2.638 1.644 1.00 86.62 171 ILE A CA 1
ATOM 1368 C C . ILE A 1 171 ? -3.274 1.502 2.608 1.00 86.62 171 ILE A C 1
ATOM 1370 O O . ILE A 1 171 ? -4.215 1.643 3.385 1.00 86.62 171 ILE A O 1
ATOM 1374 N N . ILE A 1 172 ? -2.496 0.416 2.621 1.00 85.50 172 ILE A N 1
ATOM 1375 C CA . ILE A 1 172 ? -2.818 -0.770 3.429 1.00 85.50 172 ILE A CA 1
ATOM 1376 C C . ILE A 1 172 ? -2.812 -0.452 4.931 1.00 85.50 172 ILE A C 1
ATOM 1378 O O . ILE A 1 172 ? -3.720 -0.871 5.649 1.00 85.50 172 ILE A O 1
ATOM 1382 N N . LEU A 1 173 ? -1.827 0.310 5.418 1.00 82.75 173 LEU A N 1
ATOM 1383 C CA . LEU A 1 173 ? -1.684 0.561 6.856 1.00 82.75 173 LEU A CA 1
ATOM 1384 C C . LEU A 1 173 ? -2.549 1.712 7.380 1.00 82.75 173 LEU A C 1
ATOM 1386 O O . LEU A 1 173 ? -3.086 1.618 8.484 1.00 82.75 173 LEU A O 1
ATOM 1390 N N . HIS A 1 174 ? -2.686 2.812 6.634 1.00 80.31 174 HIS A N 1
ATOM 1391 C CA . HIS A 1 174 ? -3.348 4.010 7.165 1.00 80.31 174 HIS A CA 1
ATOM 1392 C C . HIS A 1 174 ? -4.816 4.138 6.762 1.00 80.31 174 HIS A C 1
ATOM 1394 O O . HIS A 1 174 ? -5.609 4.670 7.546 1.00 80.31 174 HIS A O 1
ATOM 1400 N N . ALA A 1 175 ? -5.210 3.653 5.586 1.00 78.06 175 ALA A N 1
ATOM 1401 C CA . ALA A 1 175 ? -6.562 3.869 5.082 1.00 78.06 175 ALA A CA 1
ATOM 1402 C C . ALA A 1 175 ? -7.677 3.219 5.934 1.00 78.06 175 ALA A C 1
ATOM 1404 O O . ALA A 1 175 ? -8.684 3.897 6.162 1.00 78.06 175 ALA A O 1
ATOM 1405 N N . PRO A 1 176 ? -7.507 2.011 6.525 1.00 77.25 176 PRO A N 1
ATOM 1406 C CA . PRO A 1 176 ? -8.520 1.436 7.416 1.00 77.25 176 PRO A CA 1
ATOM 1407 C C . PRO A 1 176 ? -8.848 2.351 8.603 1.00 77.25 176 PRO A C 1
ATOM 1409 O O . PRO A 1 176 ? -10.010 2.556 8.950 1.00 77.25 176 PRO A O 1
ATOM 1412 N N . THR A 1 177 ? -7.823 2.963 9.204 1.00 75.06 177 THR A N 1
ATOM 1413 C CA . THR A 1 177 ? -8.004 3.874 10.345 1.00 75.06 177 THR A CA 1
ATOM 1414 C C . THR A 1 177 ? -8.646 5.200 9.948 1.00 75.06 177 THR A C 1
ATOM 1416 O O . THR A 1 177 ? -9.381 5.790 10.738 1.00 75.06 177 THR A O 1
ATOM 1419 N N . TRP A 1 178 ? -8.392 5.671 8.726 1.00 77.56 178 TRP A N 1
ATOM 1420 C CA . TRP A 1 178 ? -8.964 6.910 8.212 1.00 77.56 178 TRP A CA 1
ATOM 1421 C C . TRP A 1 178 ? -10.456 6.762 7.898 1.00 77.56 178 TRP A C 1
ATOM 1423 O O . TRP A 1 178 ? -11.242 7.623 8.286 1.00 77.56 178 TRP A O 1
ATOM 1433 N N . VAL A 1 179 ? -10.874 5.635 7.313 1.00 77.31 179 VAL A N 1
ATOM 1434 C CA . VAL A 1 179 ? -12.302 5.355 7.080 1.00 77.31 179 VAL A CA 1
ATOM 1435 C C . VAL A 1 179 ? -13.072 5.225 8.390 1.00 77.31 179 VAL A C 1
ATOM 1437 O O . VAL A 1 179 ? -14.146 5.804 8.519 1.00 77.31 179 VAL A O 1
ATOM 1440 N N . LEU A 1 180 ? -12.512 4.559 9.403 1.00 73.81 180 LEU A N 1
ATOM 1441 C CA . LEU A 1 180 ? -13.154 4.484 10.723 1.00 73.81 180 LEU A CA 1
ATOM 1442 C C . LEU A 1 180 ? -13.344 5.867 11.364 1.00 73.81 180 LEU A C 1
ATOM 1444 O O . LEU A 1 180 ? -14.364 6.105 12.009 1.00 73.81 180 LEU A O 1
ATOM 1448 N N . LYS A 1 181 ? -12.407 6.801 11.142 1.00 72.69 181 LYS A N 1
ATOM 1449 C CA . LYS A 1 181 ? -12.563 8.204 11.558 1.00 72.69 181 LYS A CA 1
ATOM 1450 C C . LYS A 1 181 ? -13.673 8.915 10.781 1.00 72.69 181 LYS A C 1
ATOM 1452 O O . LYS A 1 181 ? -14.444 9.646 11.389 1.00 72.69 181 LYS A O 1
ATOM 1457 N N . MET A 1 182 ? -13.787 8.686 9.473 1.00 74.81 182 MET A N 1
ATOM 1458 C CA . MET A 1 182 ? -14.847 9.287 8.649 1.00 74.81 182 MET A CA 1
ATOM 1459 C C . MET A 1 182 ? -16.250 8.791 8.997 1.00 74.81 182 MET A C 1
ATOM 1461 O O . MET A 1 182 ? -17.200 9.561 8.928 1.00 74.81 182 MET A O 1
ATOM 1465 N N . VAL A 1 183 ? -16.379 7.531 9.412 1.00 70.44 183 VAL A N 1
ATOM 1466 C CA . VAL A 1 183 ? -17.655 6.947 9.864 1.00 70.44 183 VAL A CA 1
ATOM 1467 C C . VAL A 1 183 ? -18.013 7.400 11.295 1.00 70.44 183 VAL A C 1
ATOM 1469 O O . VAL A 1 183 ? -19.076 7.068 11.808 1.00 70.44 183 VAL A O 1
ATOM 1472 N N . GLY A 1 184 ? -17.160 8.198 11.949 1.00 60.25 184 GLY A N 1
ATOM 1473 C CA . GLY A 1 184 ? -17.406 8.721 13.297 1.00 60.25 184 GLY A CA 1
ATOM 1474 C C . GLY A 1 184 ? -17.132 7.715 14.419 1.00 60.25 184 GLY A C 1
ATOM 1475 O O . GLY A 1 184 ? -17.489 7.967 15.564 1.00 60.25 184 GLY A O 1
ATOM 1476 N N . LEU A 1 185 ? -16.468 6.593 14.124 1.00 61.47 185 LEU A N 1
ATOM 1477 C CA . LEU A 1 185 ? -16.150 5.520 15.078 1.00 61.47 185 LEU A CA 1
ATOM 1478 C C . LEU A 1 185 ? -14.784 5.722 15.765 1.00 61.47 185 LEU A C 1
ATOM 1480 O O . LEU A 1 185 ? -14.067 4.750 16.032 1.00 61.47 185 LEU A O 1
ATOM 1484 N N . SER A 1 186 ? -14.371 6.972 16.002 1.00 52.88 186 SER A N 1
ATOM 1485 C CA . SER A 1 186 ? -13.074 7.262 16.618 1.00 52.88 186 SER A CA 1
ATOM 1486 C C . SER A 1 186 ? -13.161 7.265 18.142 1.00 52.88 186 SER A C 1
ATOM 1488 O O . SER A 1 186 ? -13.642 8.230 18.730 1.00 52.88 186 SER A O 1
ATOM 1490 N N . ASP A 1 187 ? -12.604 6.229 18.764 1.00 49.41 187 ASP A N 1
ATOM 1491 C CA . ASP A 1 187 ? -12.209 6.263 20.170 1.00 49.41 187 ASP A CA 1
ATOM 1492 C C . ASP A 1 187 ? -10.698 6.548 20.262 1.00 49.41 187 ASP A C 1
ATOM 1494 O O . ASP A 1 187 ? -9.880 5.956 19.544 1.00 49.41 187 ASP A O 1
ATOM 1498 N N . SER A 1 188 ? -10.315 7.504 21.108 1.00 46.88 188 SER A N 1
ATOM 1499 C CA . SER A 1 188 ? -9.006 8.174 21.128 1.00 46.88 188 SER A CA 1
ATOM 1500 C C . SER A 1 188 ? -7.853 7.328 21.698 1.00 46.88 188 SER A C 1
ATOM 1502 O O . SER A 1 188 ? -6.852 7.880 22.149 1.00 46.88 188 SER A O 1
ATOM 1504 N N . GLY A 1 189 ? -7.966 5.996 21.697 1.00 45.53 189 GLY A N 1
ATOM 1505 C CA . GLY A 1 189 ? -6.967 5.079 22.265 1.00 45.53 189 GLY A CA 1
ATOM 1506 C C . GLY A 1 189 ? -6.288 4.133 21.266 1.00 45.53 189 GLY A C 1
ATOM 1507 O O . GLY A 1 189 ? -5.210 3.618 21.557 1.00 45.53 189 GLY A O 1
ATOM 1508 N N . ALA A 1 190 ? -6.877 3.897 20.087 1.00 48.50 190 ALA A N 1
ATOM 1509 C CA . ALA A 1 190 ? -6.425 2.831 19.181 1.00 48.50 190 ALA A CA 1
ATOM 1510 C C . ALA A 1 190 ? -5.376 3.277 18.142 1.00 48.50 190 ALA A C 1
ATOM 1512 O O . ALA A 1 190 ? -4.491 2.501 17.789 1.00 48.50 190 ALA A O 1
ATOM 1513 N N . SER A 1 191 ? -5.400 4.538 17.685 1.00 51.69 191 SER A N 1
ATOM 1514 C CA . SER A 1 191 ? -4.470 4.992 16.630 1.00 51.69 191 SER A CA 1
ATOM 1515 C C . SER A 1 191 ? -3.019 5.133 17.096 1.00 51.69 191 SER A C 1
ATOM 1517 O O . SER A 1 191 ? -2.118 5.186 16.264 1.00 51.69 191 SER A O 1
ATOM 1519 N N . PHE A 1 192 ? -2.778 5.163 18.409 1.00 53.56 192 PHE A N 1
ATOM 1520 C CA . PHE A 1 192 ? -1.435 5.311 18.960 1.00 53.56 192 PHE A CA 1
ATOM 1521 C C . PHE A 1 192 ? -0.557 4.090 18.674 1.00 53.56 192 PHE A C 1
ATOM 1523 O O . PHE A 1 192 ? 0.614 4.255 18.374 1.00 53.56 192 PHE A O 1
ATOM 1530 N N . ALA A 1 193 ? -1.096 2.867 18.694 1.00 53.56 193 ALA A N 1
ATOM 1531 C CA . ALA A 1 193 ? -0.265 1.666 18.583 1.00 53.56 193 ALA A CA 1
ATOM 1532 C C . ALA A 1 193 ? 0.289 1.449 17.167 1.00 53.56 193 ALA A C 1
ATOM 1534 O O . ALA A 1 193 ? 1.476 1.176 17.018 1.00 53.56 193 ALA A O 1
ATOM 1535 N N . SER A 1 194 ? -0.533 1.617 16.127 1.00 48.31 194 SER A N 1
ATOM 1536 C CA . SER A 1 194 ? -0.080 1.488 14.737 1.00 48.31 194 SER A CA 1
ATOM 1537 C C . SER A 1 194 ? 0.804 2.660 14.305 1.00 48.31 194 SER A C 1
ATOM 1539 O O . SER A 1 194 ? 1.753 2.451 13.557 1.00 48.31 194 SER A O 1
ATOM 1541 N N . GLN A 1 195 ? 0.563 3.873 14.821 1.00 59.59 195 GLN A N 1
ATOM 1542 C CA . GLN A 1 195 ? 1.442 5.025 14.586 1.00 59.59 195 GLN A CA 1
ATOM 1543 C C . GLN A 1 195 ? 2.776 4.901 15.331 1.00 59.59 195 GLN A C 1
ATOM 1545 O O . GLN A 1 195 ? 3.803 5.227 14.751 1.00 59.59 195 GLN A O 1
ATOM 1550 N N . GLU A 1 196 ? 2.800 4.393 16.566 1.00 60.09 196 GLU A N 1
ATOM 1551 C CA . GLU A 1 196 ? 4.036 4.146 17.324 1.00 60.09 196 GLU A CA 1
ATOM 1552 C C . GLU A 1 196 ? 4.855 3.015 16.684 1.00 60.09 196 GLU A C 1
ATOM 1554 O O . GLU A 1 196 ? 6.068 3.142 16.533 1.00 60.09 196 GLU A O 1
ATOM 1559 N N . LEU A 1 197 ? 4.200 1.931 16.249 1.00 57.81 197 LEU A N 1
ATOM 1560 C CA . LEU A 1 197 ? 4.863 0.807 15.584 1.00 57.81 197 LEU A CA 1
ATOM 1561 C C . LEU A 1 197 ? 5.406 1.216 14.208 1.00 57.81 197 LEU A C 1
ATOM 1563 O O . LEU A 1 197 ? 6.562 0.935 13.911 1.00 57.81 197 LEU A O 1
ATOM 1567 N N . ALA A 1 198 ? 4.618 1.940 13.404 1.00 58.66 198 ALA A N 1
ATOM 1568 C CA . ALA A 1 198 ? 5.066 2.471 12.117 1.00 58.66 198 ALA A CA 1
ATOM 1569 C C . ALA A 1 198 ? 6.205 3.489 12.284 1.00 58.66 198 ALA A C 1
ATOM 1571 O O . ALA A 1 198 ? 7.194 3.416 11.563 1.00 58.66 198 ALA A O 1
ATOM 1572 N N . ARG A 1 199 ? 6.122 4.378 13.284 1.00 67.88 199 ARG A N 1
ATOM 1573 C CA . ARG A 1 199 ? 7.176 5.354 13.596 1.00 67.88 199 ARG A CA 1
ATOM 1574 C C . ARG A 1 199 ? 8.466 4.677 14.050 1.00 67.88 199 ARG A C 1
ATOM 1576 O O . ARG A 1 199 ? 9.548 5.115 13.675 1.00 67.88 199 ARG A O 1
ATOM 1583 N N . ASN A 1 200 ? 8.368 3.613 14.846 1.00 70.06 200 ASN A N 1
ATOM 1584 C CA . ASN A 1 200 ? 9.536 2.841 15.260 1.00 70.06 200 ASN A CA 1
ATOM 1585 C C . ASN A 1 200 ? 10.133 2.061 14.081 1.00 70.06 200 ASN A C 1
ATOM 1587 O O . ASN A 1 200 ? 11.347 2.088 13.914 1.00 70.06 200 ASN A O 1
ATOM 1591 N N . LEU A 1 201 ? 9.316 1.453 13.213 1.00 66.44 201 LEU A N 1
ATOM 1592 C CA . LEU A 1 201 ? 9.811 0.803 11.994 1.00 66.44 201 LEU A CA 1
ATOM 1593 C C . LEU A 1 201 ? 10.487 1.792 11.031 1.00 66.44 201 LEU A C 1
ATOM 1595 O O . LEU A 1 201 ? 11.554 1.478 10.510 1.00 66.44 201 LEU A O 1
ATOM 1599 N N . GLU A 1 202 ? 9.932 2.991 10.829 1.00 61.03 202 GLU A N 1
ATOM 1600 C CA . GLU A 1 202 ? 10.574 4.047 10.029 1.00 61.03 202 GLU A CA 1
ATOM 1601 C C . GLU A 1 202 ? 11.936 4.434 10.623 1.00 61.03 202 GLU A C 1
ATOM 1603 O O . GLU A 1 202 ? 12.932 4.509 9.907 1.00 61.03 202 GLU A O 1
ATOM 1608 N N . LYS A 1 203 ? 12.020 4.585 11.949 1.00 62.56 203 LYS A N 1
ATOM 1609 C CA . LYS A 1 203 ? 13.264 4.959 12.638 1.00 62.56 203 LYS A CA 1
ATOM 1610 C C . LYS A 1 203 ? 14.385 3.923 12.485 1.00 62.56 203 LYS A C 1
ATOM 1612 O O . LYS A 1 203 ? 15.548 4.307 12.453 1.00 62.56 203 LYS A O 1
ATOM 1617 N N . TYR A 1 204 ? 14.051 2.637 12.380 1.00 56.06 204 TYR A N 1
ATOM 1618 C CA . TYR A 1 204 ? 15.032 1.568 12.149 1.00 56.06 204 TYR A CA 1
ATOM 1619 C C . TYR A 1 204 ? 15.317 1.309 10.662 1.00 56.06 204 TYR A C 1
ATOM 1621 O O . TYR A 1 204 ? 16.382 0.791 10.341 1.00 56.06 204 TYR A O 1
ATOM 1629 N N . THR A 1 205 ? 14.414 1.696 9.755 1.00 53.09 205 THR A N 1
ATOM 1630 C CA . THR A 1 205 ? 14.576 1.491 8.302 1.00 53.09 205 THR A CA 1
ATOM 1631 C C . THR A 1 205 ? 15.472 2.553 7.654 1.00 53.09 205 THR A C 1
ATOM 1633 O O . THR A 1 205 ? 16.183 2.241 6.709 1.00 53.09 205 THR A O 1
ATOM 1636 N N . PHE A 1 206 ? 15.502 3.785 8.176 1.00 54.38 206 PHE A N 1
ATOM 1637 C CA . PHE A 1 206 ? 16.336 4.879 7.637 1.00 54.38 206 PHE A CA 1
ATOM 1638 C C . PHE A 1 206 ? 17.728 5.006 8.289 1.00 54.38 206 PHE A C 1
ATOM 1640 O O . PHE A 1 206 ? 18.390 6.030 8.136 1.00 54.38 206 PHE A O 1
ATOM 1647 N N . HIS A 1 207 ? 18.163 3.992 9.042 1.00 44.34 207 HIS A N 1
ATOM 1648 C CA . HIS A 1 207 ? 19.483 3.936 9.689 1.00 44.34 207 HIS A CA 1
ATOM 1649 C C . HIS A 1 207 ? 20.422 2.860 9.101 1.00 44.34 207 HIS A C 1
ATOM 1651 O O . HIS A 1 207 ? 21.475 2.591 9.682 1.00 44.34 207 HIS A O 1
ATOM 1657 N N . MET A 1 208 ? 20.067 2.276 7.952 1.00 36.62 208 MET A N 1
ATOM 1658 C CA . MET A 1 208 ? 20.976 1.537 7.060 1.00 36.62 208 MET A CA 1
ATOM 1659 C C . MET A 1 208 ? 21.159 2.317 5.764 1.00 36.62 208 MET A C 1
ATOM 1661 O O . MET A 1 208 ? 22.283 2.256 5.223 1.00 36.62 208 MET A O 1
#

Secondary structure (DSSP, 8-state):
--SSHHHHHHHHHHHHHHHHHHHHHHHHHHHHHHHHHHHHHHHHHHHHHHHHHHHHHHHHHHHHHHHHHHHHHHHHHHHHHHHTT-HHHHHHHHHHHHHHHHHHHHHHHHHHHHHHHHHHHIIIIIHHHHHHHHHHHHT---HHHHHHHHHHHHHHHHHHHHHHHHHHHHHHHHHHHHHHHHTT---TTSHHHHHHHHHHHHHHHTT-

Sequence (208 aa):
MVFCFGKLAKVKDLFVSEKTERSSRGISGLIGYVSASYLYKIVLDYMPFTVGIVAGALAFISYVIELAKFYYISPFVTAFAVTMGKTNKIVDFLVGALSIFFKPILIVIFIYFGLFVYGIFKDIFLLYAEEQMNMMYELQSQFFLTIMLHIFMALLHIIGAIGGAYMLWKIILHAPTWVLKMVGLSDSGASFASQELARNLEKYTFHM

Foldseek 3Di:
DPPPPVVVVVVVVVVVVVVVVVVVVVVVVVVVVVVVVVVLLVVLVCLLVVLLVVLLVLLVVLLVVVVVVLVVCVVVQCVVCVVVVPVVSVVLNVLLVVLSVCSVVLLVVLSVVLVVVLVVLCVPPLVVVVVVLVVVLVVDPDPVVNVVSVVVNSVSSNCSSVVSNVSSSCSNQPVSVVVCVVVVSDDPPSPCPSVVVVVVVVVVVVPD